Protein AF-U2KFD1-F1 (afdb_monomer)

Mean predicted aligned error: 20.08 Å

Structure (mmCIF, N/CA/C/O backbone):
data_AF-U2KFD1-F1
#
_entry.id   AF-U2KFD1-F1
#
loop_
_atom_site.group_PDB
_atom_site.id
_atom_site.type_symbol
_atom_site.label_atom_id
_atom_site.label_alt_id
_atom_site.label_comp_id
_atom_site.label_asym_id
_atom_site.label_entity_id
_atom_site.label_seq_id
_atom_site.pdbx_PDB_ins_code
_atom_site.Cartn_x
_atom_site.Cartn_y
_atom_site.Cartn_z
_atom_site.occupancy
_atom_site.B_iso_or_equiv
_atom_site.auth_seq_id
_atom_site.auth_comp_id
_atom_site.auth_asym_id
_atom_site.auth_atom_id
_atom_site.pdbx_PDB_model_num
ATOM 1 N N . MET A 1 1 ? -3.451 23.370 -52.521 1.00 34.69 1 MET A N 1
ATOM 2 C CA . MET A 1 1 ? -2.029 23.394 -52.117 1.00 34.69 1 MET A CA 1
ATOM 3 C C . MET A 1 1 ? -1.970 23.038 -50.636 1.00 34.69 1 MET A C 1
ATOM 5 O O . MET A 1 1 ? -2.533 23.769 -49.830 1.00 34.69 1 MET A O 1
ATOM 9 N N . SER A 1 2 ? -1.455 21.853 -50.292 1.00 39.72 2 SER A N 1
ATOM 10 C CA . SER A 1 2 ? -1.425 21.348 -48.906 1.00 39.72 2 SER A CA 1
ATOM 11 C C . SER A 1 2 ? -0.304 21.995 -48.088 1.00 39.72 2 SER A C 1
ATOM 13 O O . SER A 1 2 ? 0.713 22.395 -48.642 1.00 39.72 2 SER A O 1
ATOM 15 N N . ARG A 1 3 ? -0.500 22.070 -46.763 1.00 43.97 3 ARG A N 1
ATOM 16 C CA . ARG A 1 3 ? 0.347 22.708 -45.726 1.00 43.97 3 ARG A CA 1
ATOM 17 C C . ARG A 1 3 ? 1.741 22.060 -45.526 1.00 43.97 3 ARG A C 1
ATOM 19 O O . ARG A 1 3 ? 2.137 21.824 -44.390 1.00 43.97 3 ARG A O 1
ATOM 26 N N . GLY A 1 4 ? 2.450 21.709 -46.599 1.00 46.75 4 GLY A N 1
ATOM 27 C CA . GLY A 1 4 ? 3.682 20.907 -46.554 1.00 46.75 4 GLY A CA 1
ATOM 28 C C . GLY A 1 4 ? 4.973 21.610 -46.986 1.00 46.75 4 GLY A C 1
ATOM 29 O O . GLY A 1 4 ? 6.043 21.097 -46.680 1.00 46.75 4 GLY A O 1
ATOM 30 N N . ASP A 1 5 ? 4.910 22.776 -47.632 1.00 49.09 5 ASP A N 1
ATOM 31 C CA . ASP A 1 5 ? 6.101 23.474 -48.156 1.00 49.09 5 ASP A CA 1
ATOM 32 C C . ASP A 1 5 ? 6.722 24.445 -47.141 1.00 49.09 5 ASP A C 1
ATOM 34 O O . ASP A 1 5 ? 7.007 25.607 -47.430 1.00 49.09 5 ASP A O 1
ATOM 38 N N . MET A 1 6 ? 6.943 23.976 -45.911 1.00 56.59 6 MET A N 1
ATOM 39 C CA . MET A 1 6 ? 7.783 24.699 -44.956 1.00 56.59 6 MET A CA 1
ATOM 40 C C . MET A 1 6 ? 9.238 24.256 -45.124 1.00 56.59 6 MET A C 1
ATOM 42 O O . MET A 1 6 ? 9.618 23.192 -44.647 1.00 56.59 6 MET A O 1
ATOM 46 N N . LEU A 1 7 ? 10.015 25.086 -45.832 1.00 57.69 7 LEU A N 1
ATOM 47 C CA . LEU A 1 7 ? 11.483 25.200 -45.832 1.00 57.69 7 LEU A CA 1
ATOM 48 C C . LEU A 1 7 ? 12.218 24.001 -45.206 1.00 57.69 7 LEU A C 1
ATOM 50 O O . LEU A 1 7 ? 12.640 24.043 -44.045 1.00 57.69 7 LEU A O 1
ATOM 54 N N . LYS A 1 8 ? 12.397 22.930 -45.986 1.00 63.69 8 LYS A N 1
ATOM 55 C CA . LYS A 1 8 ? 13.317 21.852 -45.620 1.00 63.69 8 LYS A CA 1
ATOM 56 C C . LYS A 1 8 ? 14.722 22.457 -45.545 1.00 63.69 8 LYS A C 1
ATOM 58 O O . LYS A 1 8 ? 15.234 22.964 -46.539 1.00 63.69 8 LYS A O 1
ATOM 63 N N . LYS A 1 9 ? 15.295 22.514 -44.340 1.00 77.50 9 LYS A N 1
ATOM 64 C CA . LYS A 1 9 ? 16.651 23.036 -44.153 1.00 77.50 9 LYS A CA 1
ATOM 65 C C . LYS A 1 9 ? 17.639 21.978 -44.644 1.00 77.50 9 LYS A C 1
ATOM 67 O O . LYS A 1 9 ? 17.594 20.869 -44.097 1.00 77.50 9 LYS A O 1
ATOM 72 N N . PRO A 1 10 ? 18.518 22.314 -45.605 1.00 85.94 10 PRO A N 1
ATOM 73 C CA . PRO A 1 10 ? 19.541 21.385 -46.044 1.00 85.94 10 PRO A CA 1
ATOM 74 C C . PRO A 1 10 ? 20.459 21.049 -44.867 1.00 85.94 10 PRO A C 1
ATOM 76 O O . PRO A 1 10 ? 20.753 21.905 -44.026 1.00 85.94 10 PRO A O 1
ATOM 79 N N . CYS A 1 11 ? 20.885 19.794 -44.787 1.00 88.06 11 CYS A N 1
ATOM 80 C CA . CYS A 1 11 ? 21.786 19.316 -43.746 1.00 88.06 11 CYS A CA 1
ATOM 81 C C . CYS A 1 11 ? 22.841 18.379 -44.324 1.00 88.06 11 CYS A C 1
ATOM 83 O O . CYS A 1 11 ? 22.605 17.710 -45.329 1.00 88.06 11 CYS A O 1
ATOM 85 N N . THR A 1 12 ? 23.988 18.311 -43.658 1.00 92.81 12 THR A N 1
ATOM 86 C CA . THR A 1 12 ? 25.091 17.424 -44.022 1.00 92.81 12 T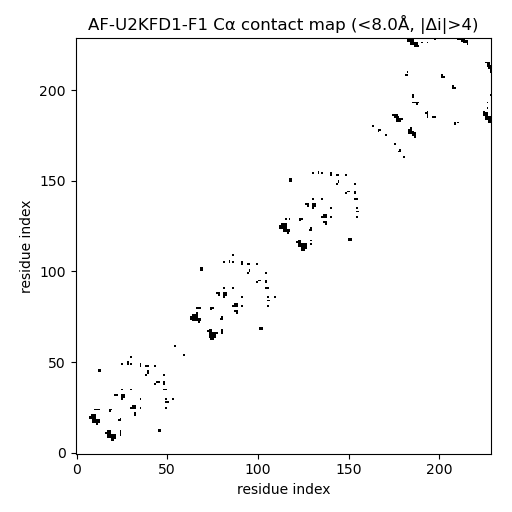HR A CA 1
ATOM 87 C C . THR A 1 12 ? 25.270 16.325 -42.983 1.00 92.81 12 THR A C 1
ATOM 89 O O . THR A 1 12 ? 25.061 16.561 -41.790 1.00 92.81 12 THR A O 1
ATOM 92 N N . ASP A 1 13 ? 25.639 15.124 -43.429 1.00 92.00 13 ASP A N 1
ATOM 93 C CA . ASP A 1 13 ? 26.034 14.036 -42.531 1.00 92.00 13 ASP A CA 1
ATOM 94 C C . ASP A 1 13 ? 27.502 14.170 -42.072 1.00 92.00 13 ASP A C 1
ATOM 96 O O . ASP A 1 13 ? 28.205 15.131 -42.386 1.00 92.00 13 ASP A O 1
ATOM 100 N N . HIS A 1 14 ? 27.968 13.193 -41.292 1.00 90.25 14 HIS A N 1
ATOM 101 C CA . HIS A 1 14 ? 29.339 13.132 -40.775 1.00 90.25 14 HIS A CA 1
ATOM 102 C C . HIS A 1 14 ? 30.393 12.785 -41.844 1.00 90.25 14 HIS A C 1
ATOM 104 O O . HIS A 1 14 ? 31.584 12.896 -41.565 1.00 90.25 14 HIS A O 1
ATOM 110 N N . LEU A 1 15 ? 29.970 12.376 -43.046 1.00 91.00 15 LEU A N 1
ATOM 111 C CA . LEU A 1 15 ? 30.826 12.055 -44.193 1.00 91.00 15 LEU A CA 1
ATOM 112 C C . LEU A 1 15 ? 30.867 13.198 -45.221 1.00 91.00 15 LEU A C 1
ATOM 114 O O . LEU A 1 15 ? 31.619 13.125 -46.190 1.00 91.00 15 LEU A O 1
ATOM 118 N N . GLY A 1 16 ? 30.081 14.257 -45.008 1.00 88.94 16 GLY A N 1
ATOM 119 C CA . GLY A 1 16 ? 29.988 15.412 -45.895 1.00 88.94 16 GLY A CA 1
ATOM 120 C C . GLY A 1 16 ? 28.931 15.290 -46.997 1.00 88.94 16 GLY A C 1
ATOM 121 O O . GLY A 1 16 ? 28.862 16.175 -47.850 1.00 88.94 16 GLY A O 1
ATOM 122 N N . ASN A 1 17 ? 28.080 14.258 -46.993 1.00 91.44 17 ASN A N 1
ATOM 123 C CA . ASN A 1 17 ? 26.984 14.171 -47.960 1.00 91.44 17 ASN A CA 1
ATOM 124 C C . ASN A 1 17 ? 25.879 15.166 -47.592 1.00 91.44 17 ASN A C 1
ATOM 126 O O . ASN A 1 17 ? 25.528 15.311 -46.419 1.00 91.44 17 ASN A O 1
ATOM 130 N N . SER A 1 18 ? 25.324 15.842 -48.599 1.00 91.88 18 SER A N 1
ATOM 131 C CA . SER A 1 18 ? 24.267 16.845 -48.430 1.00 91.88 18 SER A CA 1
ATOM 132 C C . SER A 1 18 ? 22.887 16.246 -48.692 1.00 91.88 18 SER A C 1
ATOM 134 O O . SER A 1 18 ? 22.693 15.529 -49.669 1.00 91.88 18 SER A O 1
ATOM 136 N N . TYR A 1 19 ? 21.924 16.583 -47.838 1.00 92.19 19 TYR A N 1
ATOM 137 C CA . TYR A 1 19 ? 20.536 16.138 -47.925 1.00 92.19 19 TYR A CA 1
ATOM 138 C C . TYR A 1 19 ? 19.593 17.334 -47.842 1.00 92.19 19 TYR A C 1
ATOM 140 O O . TYR A 1 19 ? 19.856 18.295 -47.115 1.00 92.19 19 TYR A O 1
ATOM 148 N N . ASP A 1 20 ? 18.442 17.231 -48.506 1.00 90.31 20 ASP A N 1
ATOM 149 C CA . ASP A 1 20 ? 17.421 18.286 -48.499 1.00 90.31 20 ASP A CA 1
ATOM 150 C C . ASP A 1 20 ? 16.800 18.496 -47.111 1.00 90.31 20 ASP A C 1
ATOM 152 O O . ASP A 1 20 ? 16.279 19.567 -46.810 1.00 90.31 20 ASP A O 1
ATOM 156 N N . SER A 1 21 ? 16.820 17.467 -46.255 1.00 91.31 21 SER A N 1
ATOM 157 C CA . SER A 1 21 ? 16.273 17.521 -44.900 1.00 91.31 21 SER A CA 1
ATOM 158 C C . SER A 1 21 ? 16.899 16.501 -43.945 1.00 91.31 21 SER A C 1
ATOM 160 O O . SER A 1 21 ? 17.399 15.451 -44.352 1.00 91.31 21 SER A O 1
ATOM 162 N N . ILE A 1 22 ? 16.738 16.745 -42.641 1.00 89.12 22 ILE A N 1
ATOM 163 C CA . ILE A 1 22 ? 17.099 15.772 -41.595 1.00 89.12 22 ILE A CA 1
ATOM 164 C C . ILE A 1 22 ? 16.323 14.460 -41.767 1.00 89.12 22 ILE A C 1
ATOM 166 O O . ILE A 1 22 ? 16.855 13.396 -41.470 1.00 89.12 22 ILE A O 1
ATOM 170 N N . THR A 1 23 ? 15.082 14.515 -42.261 1.00 91.06 23 THR A N 1
ATOM 171 C CA . THR A 1 23 ? 14.260 13.309 -42.462 1.00 91.06 23 THR A CA 1
ATOM 172 C C . THR A 1 23 ? 14.852 12.428 -43.555 1.00 91.06 23 THR A C 1
ATOM 174 O O . THR A 1 23 ? 15.113 11.260 -43.292 1.00 91.06 23 THR A O 1
ATOM 177 N N . SER A 1 24 ? 15.183 13.005 -44.714 1.00 91.88 24 SER A N 1
ATOM 178 C CA . SER A 1 24 ? 15.842 12.284 -45.813 1.00 91.88 24 SER A CA 1
ATOM 179 C C . SER A 1 24 ? 17.223 11.751 -45.422 1.00 91.88 24 SER A C 1
ATOM 181 O O . SER A 1 24 ? 17.586 10.645 -45.809 1.00 91.88 24 SER A O 1
ATOM 183 N N . MET A 1 25 ? 17.978 12.494 -44.604 1.00 93.25 25 MET A N 1
ATOM 184 C CA . MET A 1 25 ? 19.239 11.998 -44.046 1.00 93.25 25 MET A CA 1
ATOM 185 C C . MET A 1 25 ? 18.996 10.787 -43.133 1.00 93.25 25 MET A C 1
ATOM 187 O O . MET A 1 25 ? 19.635 9.757 -43.287 1.00 93.25 25 MET A O 1
ATOM 191 N N . CYS A 1 26 ? 18.041 10.862 -42.204 1.00 91.94 26 CYS A N 1
ATOM 192 C CA . CYS A 1 26 ? 17.735 9.750 -41.299 1.00 91.94 26 CYS A CA 1
ATOM 193 C C . CYS A 1 26 ? 17.219 8.505 -42.044 1.00 91.94 26 CYS A C 1
ATOM 195 O O . CYS A 1 26 ? 17.567 7.387 -41.667 1.00 91.94 26 CYS A O 1
ATOM 197 N N . GLU A 1 27 ? 16.433 8.693 -43.107 1.00 91.00 27 GLU A N 1
ATOM 198 C CA . GLU A 1 27 ? 15.939 7.619 -43.977 1.00 91.00 27 GLU A CA 1
ATOM 199 C C . GLU A 1 27 ? 17.081 6.881 -44.684 1.00 91.00 27 GLU A C 1
ATOM 201 O O . GLU A 1 27 ? 17.088 5.651 -44.678 1.00 91.00 27 GLU A O 1
ATOM 206 N N . ALA A 1 28 ? 18.083 7.602 -45.201 1.00 92.19 28 ALA A N 1
ATOM 207 C CA . ALA A 1 28 ? 19.259 7.002 -45.838 1.00 92.19 28 ALA A CA 1
ATOM 208 C C . ALA A 1 28 ? 20.054 6.085 -44.888 1.00 92.19 28 ALA A C 1
ATOM 210 O O . ALA A 1 28 ? 20.598 5.068 -45.312 1.00 92.19 28 ALA A O 1
ATOM 211 N N . TYR A 1 29 ? 20.068 6.407 -43.591 1.00 90.50 29 TYR A N 1
ATOM 212 C CA . TYR A 1 29 ? 20.717 5.608 -42.545 1.00 90.50 29 TYR A CA 1
ATOM 213 C C . TYR A 1 29 ? 19.768 4.613 -41.847 1.00 90.50 29 TYR A C 1
ATOM 215 O O . TYR A 1 29 ? 20.170 3.931 -40.904 1.00 90.50 29 TYR A O 1
ATOM 223 N N . GLY A 1 30 ? 18.503 4.517 -42.274 1.00 88.75 30 GLY A N 1
ATOM 224 C CA . GLY A 1 30 ? 17.521 3.596 -41.692 1.00 88.75 30 GLY A CA 1
ATOM 225 C C . GLY A 1 30 ? 17.136 3.911 -40.239 1.00 88.75 30 GLY A C 1
ATOM 226 O O . GLY A 1 30 ? 16.757 3.013 -39.483 1.00 88.75 30 GLY A O 1
ATOM 227 N N . ILE A 1 31 ? 17.238 5.174 -39.816 1.00 91.38 31 ILE A N 1
ATOM 228 C CA . ILE A 1 31 ? 16.947 5.618 -38.447 1.00 91.38 31 ILE A CA 1
ATOM 229 C C . ILE A 1 31 ? 15.690 6.482 -38.423 1.00 91.38 31 ILE A C 1
ATOM 231 O O . ILE A 1 31 ? 15.440 7.304 -39.295 1.00 91.38 31 ILE A O 1
ATOM 235 N N . ASN A 1 32 ? 14.885 6.337 -37.370 1.00 90.25 32 ASN A N 1
ATOM 236 C CA . ASN A 1 32 ? 13.740 7.216 -37.159 1.00 90.25 32 ASN A CA 1
ATOM 237 C C . ASN A 1 32 ? 14.215 8.647 -36.794 1.00 90.25 32 ASN A C 1
ATOM 239 O O . ASN A 1 32 ? 14.965 8.784 -35.818 1.00 90.25 32 ASN A O 1
ATOM 243 N N . PRO A 1 33 ? 13.737 9.714 -37.468 1.00 90.94 33 PRO A N 1
ATOM 244 C CA . PRO A 1 33 ? 14.121 11.101 -37.172 1.00 90.94 33 PRO A CA 1
ATOM 245 C C . PRO A 1 33 ? 13.931 11.513 -35.703 1.00 90.94 33 PRO A C 1
ATOM 247 O O . PRO A 1 33 ? 14.718 12.282 -35.155 1.00 90.94 33 PRO A O 1
ATOM 250 N N . VAL A 1 34 ? 12.928 10.960 -35.013 1.00 90.19 34 VAL A N 1
ATOM 251 C CA . VAL A 1 34 ? 12.701 11.194 -33.576 1.00 90.19 34 VAL A CA 1
ATOM 252 C C . VAL A 1 34 ? 13.830 10.596 -32.734 1.00 90.19 34 VAL A C 1
ATOM 254 O O . VAL A 1 34 ? 14.264 11.200 -31.750 1.00 90.19 34 VAL A O 1
ATOM 257 N N . THR A 1 35 ? 14.318 9.410 -33.102 1.00 90.44 35 THR A N 1
ATOM 258 C CA . THR A 1 35 ? 15.456 8.765 -32.435 1.00 90.44 35 THR A CA 1
ATOM 259 C C . THR A 1 35 ? 16.728 9.575 -32.646 1.00 90.44 35 THR A C 1
ATOM 261 O O . THR A 1 35 ? 17.447 9.819 -31.678 1.00 90.44 35 THR A O 1
ATOM 264 N N . PHE A 1 36 ? 16.969 10.040 -33.873 1.00 93.12 36 PHE A N 1
ATOM 265 C CA . PHE A 1 36 ? 18.089 10.918 -34.203 1.00 93.12 36 PHE A CA 1
ATOM 266 C C . PHE A 1 36 ? 18.073 12.202 -33.357 1.00 93.12 36 PHE A C 1
ATOM 268 O O . PHE A 1 36 ? 19.024 12.461 -32.619 1.00 93.12 36 PHE A O 1
ATOM 275 N N . SER A 1 37 ? 16.956 12.938 -33.339 1.00 91.94 37 SER A N 1
ATOM 276 C CA . SER A 1 37 ? 16.816 14.169 -32.545 1.00 91.94 37 SER A CA 1
ATOM 277 C C . SER A 1 37 ? 17.068 13.943 -31.052 1.00 91.94 37 SER A C 1
ATOM 279 O O . SER A 1 37 ? 17.765 14.728 -30.410 1.00 91.94 37 SER A O 1
ATOM 281 N N . LYS A 1 38 ? 16.568 12.834 -30.486 1.00 91.69 38 LYS A N 1
ATOM 282 C CA . LYS A 1 38 ? 16.828 12.468 -29.082 1.00 91.69 38 LYS A CA 1
ATOM 283 C C . LYS A 1 38 ? 18.299 12.151 -28.814 1.00 91.69 38 LYS A C 1
ATOM 285 O O . LYS A 1 38 ? 18.778 12.427 -27.717 1.00 91.69 38 LYS A O 1
ATOM 290 N N . ARG A 1 39 ? 19.013 11.545 -29.769 1.00 92.94 39 ARG A N 1
ATOM 291 C CA . ARG A 1 39 ? 20.454 11.267 -29.644 1.00 92.94 39 ARG A CA 1
ATOM 292 C C . ARG A 1 39 ? 21.251 12.570 -29.631 1.00 92.94 39 ARG A C 1
ATOM 294 O O . ARG A 1 39 ? 22.046 12.757 -28.714 1.00 92.94 39 ARG A O 1
ATOM 301 N N . ILE A 1 40 ? 20.958 13.488 -30.552 1.00 93.75 40 ILE A N 1
ATOM 302 C CA . ILE A 1 40 ? 21.588 14.817 -30.599 1.00 93.75 40 ILE A CA 1
ATOM 303 C C . ILE A 1 40 ? 21.304 15.615 -29.317 1.00 93.75 40 ILE A C 1
ATOM 305 O O . ILE A 1 40 ? 22.228 16.147 -28.711 1.00 93.75 40 ILE A O 1
ATOM 309 N N . GLN A 1 41 ? 20.060 15.618 -28.820 1.00 91.62 41 GLN A N 1
ATOM 310 C CA . GLN A 1 41 ? 19.700 16.288 -27.559 1.00 91.62 41 GLN A CA 1
ATOM 311 C C . GLN A 1 41 ? 20.458 15.728 -26.342 1.00 91.62 41 GLN A C 1
ATOM 313 O O . GLN A 1 41 ? 20.741 16.451 -25.392 1.00 91.62 41 GLN A O 1
ATOM 318 N N . ARG A 1 42 ? 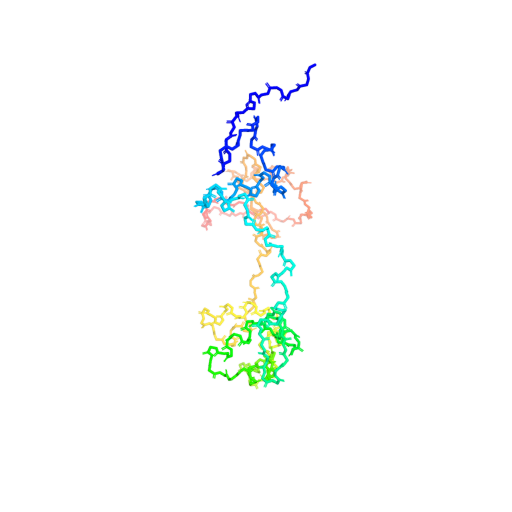20.797 14.434 -26.365 1.00 91.06 42 ARG A N 1
ATOM 319 C CA . ARG A 1 42 ? 21.603 13.763 -25.333 1.00 91.06 42 ARG A CA 1
ATOM 320 C C . ARG A 1 42 ? 23.112 13.975 -25.513 1.00 91.06 42 ARG A C 1
ATOM 322 O O . ARG A 1 42 ? 23.883 13.340 -24.800 1.00 91.06 42 ARG A O 1
ATOM 329 N N . GLY A 1 43 ? 23.526 14.820 -26.457 1.00 92.06 43 GLY A N 1
ATOM 330 C CA . GLY A 1 43 ? 24.928 15.151 -26.706 1.00 92.06 43 GLY A CA 1
ATOM 331 C C . GLY A 1 43 ? 25.698 14.097 -27.501 1.00 92.06 43 GLY A C 1
ATOM 332 O O . GLY A 1 43 ? 26.923 14.073 -27.437 1.00 92.06 43 GLY A O 1
ATOM 333 N N . LYS A 1 44 ? 25.017 13.203 -28.231 1.00 92.00 44 LYS A N 1
ATOM 334 C CA . LYS A 1 44 ? 25.696 12.275 -29.149 1.00 92.00 44 LYS A CA 1
ATOM 335 C C . LYS A 1 44 ? 26.265 13.025 -30.349 1.00 92.00 44 LYS A C 1
ATOM 337 O O . LYS A 1 44 ? 25.667 13.993 -30.818 1.00 92.00 44 LYS A O 1
ATOM 342 N N . THR A 1 45 ? 27.391 12.538 -30.868 1.00 95.19 45 THR A N 1
ATOM 343 C CA . THR A 1 45 ? 27.961 13.061 -32.115 1.00 95.19 45 THR A CA 1
ATOM 344 C C . THR A 1 45 ? 27.050 12.736 -33.299 1.00 95.19 45 THR A C 1
ATOM 346 O O . THR A 1 45 ? 26.231 11.816 -33.232 1.00 95.19 45 THR A O 1
ATOM 349 N N . LEU A 1 46 ? 27.192 13.484 -34.395 1.00 92.12 46 LEU A N 1
ATOM 350 C CA . LEU A 1 46 ? 26.398 13.280 -35.609 1.00 92.12 46 LEU A CA 1
ATOM 351 C C . LEU A 1 46 ? 26.563 11.859 -36.174 1.00 92.12 46 LEU A C 1
ATOM 353 O O . LEU A 1 46 ? 25.577 11.220 -36.527 1.00 92.12 46 LEU A O 1
ATOM 357 N N . GLU A 1 47 ? 27.795 11.348 -36.177 1.00 93.62 47 GLU A N 1
ATOM 358 C CA . GLU A 1 47 ? 28.112 9.968 -36.552 1.00 93.62 47 GLU A CA 1
ATOM 359 C C . GLU A 1 47 ? 27.382 8.967 -35.653 1.00 93.62 47 GLU A C 1
ATOM 361 O O . GLU A 1 47 ? 26.581 8.178 -36.141 1.00 93.62 47 GLU A O 1
ATOM 366 N N . GLN A 1 48 ? 27.559 9.053 -34.329 1.00 91.31 48 GLN A N 1
ATOM 367 C CA . GLN A 1 48 ? 26.902 8.145 -33.381 1.00 91.31 48 GLN A CA 1
ATOM 368 C C . GLN A 1 48 ? 25.376 8.200 -33.492 1.00 91.31 48 GLN A C 1
ATOM 370 O O . GLN A 1 48 ? 24.686 7.189 -33.342 1.00 91.31 48 GLN A O 1
ATOM 375 N N . ALA A 1 49 ? 24.828 9.386 -33.754 1.00 93.06 49 ALA A N 1
ATOM 376 C CA . ALA A 1 49 ? 23.400 9.564 -33.930 1.00 93.06 49 ALA A CA 1
ATOM 377 C C . ALA A 1 49 ? 22.865 8.812 -35.160 1.00 93.06 49 ALA A C 1
ATOM 379 O O . ALA A 1 49 ? 21.748 8.290 -35.076 1.00 93.06 49 ALA A O 1
ATOM 380 N N . LEU A 1 50 ? 23.663 8.720 -36.231 1.00 91.75 50 LEU A N 1
ATOM 38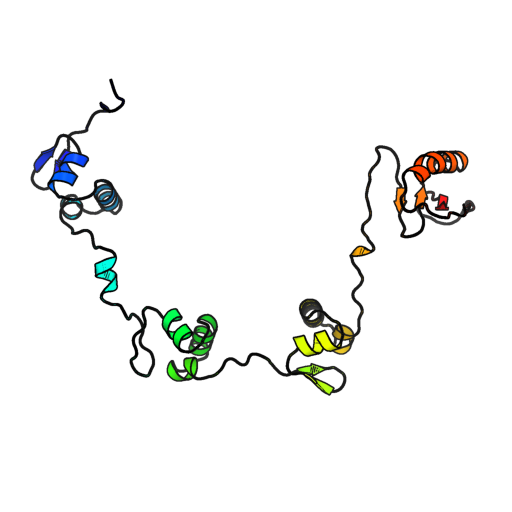1 C CA . LEU A 1 50 ? 23.326 8.100 -37.518 1.00 91.75 50 LEU A CA 1
ATOM 382 C C . LEU A 1 50 ? 23.765 6.633 -37.663 1.00 91.75 50 LEU A C 1
ATOM 384 O O . LEU A 1 50 ? 23.213 5.932 -38.501 1.00 91.75 50 LEU A O 1
ATOM 388 N N . THR A 1 51 ? 24.726 6.144 -36.879 1.00 90.44 51 THR A N 1
ATOM 389 C CA . THR A 1 51 ? 25.287 4.791 -37.075 1.00 90.44 51 THR A CA 1
ATOM 390 C C . THR A 1 51 ? 25.033 3.841 -35.910 1.00 90.44 51 THR A C 1
ATOM 392 O O . THR A 1 51 ? 24.996 2.627 -36.114 1.00 90.44 51 THR A O 1
ATOM 395 N N . GLU A 1 52 ? 24.798 4.336 -34.686 1.00 88.56 52 GLU A N 1
ATOM 396 C CA . GLU A 1 52 ? 24.541 3.436 -33.557 1.00 88.56 52 GLU A CA 1
ATOM 397 C C . GLU A 1 52 ? 23.217 2.674 -33.773 1.00 88.56 52 GLU A C 1
ATOM 399 O O . GLU A 1 52 ? 22.169 3.301 -33.995 1.00 88.56 52 GLU A O 1
ATOM 404 N N . PRO A 1 53 ? 23.191 1.336 -33.636 1.00 83.12 53 PRO A N 1
ATOM 405 C CA . PRO A 1 53 ? 21.960 0.573 -33.775 1.00 83.12 53 PRO A CA 1
ATOM 406 C C . PRO A 1 53 ? 20.965 0.955 -32.675 1.00 83.12 53 PRO A C 1
ATOM 408 O O . PRO A 1 53 ? 21.321 1.203 -31.516 1.00 83.12 53 PRO A O 1
ATOM 411 N N . VAL A 1 54 ? 19.678 1.014 -33.022 1.00 79.44 54 VAL A N 1
ATOM 412 C CA . VAL A 1 54 ? 18.621 1.187 -32.022 1.00 79.44 54 VAL A CA 1
ATOM 413 C C . VAL A 1 54 ? 18.564 -0.095 -31.202 1.00 79.44 54 VAL A C 1
ATOM 415 O O . VAL A 1 54 ? 18.070 -1.115 -31.674 1.00 79.44 54 VAL A O 1
ATOM 418 N N . ARG A 1 55 ? 19.081 -0.057 -29.967 1.00 67.88 55 ARG A N 1
ATOM 419 C CA . ARG A 1 55 ? 18.932 -1.174 -29.027 1.00 67.88 55 ARG A CA 1
ATOM 420 C C . ARG A 1 55 ? 17.441 -1.435 -28.842 1.00 67.88 55 ARG A C 1
ATOM 422 O O . ARG A 1 55 ? 16.744 -0.641 -28.209 1.00 67.88 55 ARG A O 1
ATOM 429 N N . SER A 1 56 ? 16.945 -2.519 -29.433 1.00 62.31 56 SER A N 1
ATOM 430 C CA . SER A 1 56 ? 15.556 -2.909 -29.258 1.00 62.31 56 SER A CA 1
ATOM 431 C C . SER A 1 56 ? 15.352 -3.317 -27.801 1.00 62.31 56 SER A C 1
ATOM 433 O O . SER A 1 56 ? 16.235 -3.885 -27.150 1.00 62.31 56 SER A O 1
ATOM 435 N N . ARG A 1 57 ? 14.161 -3.037 -27.269 1.00 55.88 57 ARG A N 1
ATOM 436 C CA . ARG A 1 57 ? 13.780 -3.461 -25.914 1.00 55.88 57 ARG A CA 1
ATOM 437 C C . ARG A 1 57 ? 13.877 -4.988 -25.744 1.00 55.88 57 ARG A C 1
ATOM 439 O O . ARG A 1 57 ? 14.055 -5.458 -24.628 1.00 55.88 57 ARG A O 1
ATOM 446 N N . VAL A 1 58 ? 13.808 -5.721 -26.859 1.00 54.00 58 VAL A N 1
ATOM 447 C CA . VAL A 1 58 ? 13.929 -7.180 -26.953 1.00 54.00 58 VAL A CA 1
ATOM 448 C C . VAL A 1 58 ? 15.361 -7.656 -26.673 1.00 54.00 58 VAL A C 1
ATOM 450 O O . VAL A 1 58 ? 15.550 -8.627 -25.957 1.00 54.00 58 VAL A O 1
ATOM 453 N N . VAL A 1 59 ? 16.404 -6.961 -27.132 1.00 53.44 59 VAL A N 1
ATOM 454 C CA . VAL A 1 59 ? 17.789 -7.406 -26.849 1.00 53.44 59 VAL A CA 1
ATOM 455 C C . VAL A 1 59 ? 18.149 -7.218 -25.366 1.00 53.44 59 VAL A C 1
ATOM 457 O O . VAL A 1 59 ? 18.882 -8.015 -24.792 1.00 53.44 59 VAL A O 1
ATOM 460 N N . LEU A 1 60 ? 17.557 -6.230 -24.685 1.00 54.53 60 LEU A N 1
ATOM 461 C CA . LEU A 1 60 ? 17.711 -6.067 -23.231 1.00 54.53 60 LEU A CA 1
ATOM 462 C C . LEU A 1 60 ? 17.008 -7.160 -22.411 1.00 54.53 60 LEU A C 1
ATOM 464 O O . LEU A 1 60 ? 17.333 -7.324 -21.235 1.00 54.53 60 LEU A O 1
ATOM 468 N N . CYS A 1 61 ? 16.039 -7.878 -22.987 1.00 50.53 61 CYS A N 1
ATOM 469 C CA . CYS A 1 61 ? 15.303 -8.908 -22.262 1.00 50.53 61 CYS A CA 1
ATOM 470 C C . CYS A 1 61 ? 15.974 -10.283 -22.308 1.00 50.53 61 CYS A C 1
ATOM 472 O O . CYS A 1 61 ? 15.556 -11.142 -21.550 1.00 50.53 61 CYS A O 1
ATOM 474 N N . GLN A 1 62 ? 17.014 -10.499 -23.124 1.00 54.19 62 GLN A N 1
ATOM 475 C CA . GLN A 1 62 ? 17.694 -11.800 -23.239 1.00 54.19 62 GLN A CA 1
ATOM 476 C C . GLN A 1 62 ? 18.534 -12.178 -22.000 1.00 54.19 62 GLN A C 1
ATOM 478 O O . GLN A 1 62 ? 18.800 -13.355 -21.790 1.00 54.19 62 GLN A O 1
ATOM 483 N N . ASN A 1 63 ? 18.835 -11.228 -21.107 1.00 54.94 63 ASN A N 1
ATOM 484 C CA . ASN A 1 63 ? 19.304 -11.511 -19.741 1.00 54.94 63 ASN A CA 1
ATOM 485 C C . ASN A 1 63 ? 18.098 -11.585 -18.787 1.00 54.94 63 ASN A C 1
ATOM 487 O O . ASN A 1 63 ? 17.908 -10.720 -17.928 1.00 54.94 63 ASN A O 1
ATOM 491 N N . VAL A 1 64 ? 17.235 -12.581 -19.017 1.00 60.16 64 VAL A N 1
ATOM 492 C CA . VAL A 1 64 ? 15.863 -12.663 -18.474 1.00 60.16 64 VAL A CA 1
ATOM 493 C C . VAL A 1 64 ? 15.836 -12.748 -16.943 1.00 60.16 64 VAL A C 1
ATOM 495 O O . VAL A 1 64 ? 14.887 -12.264 -16.332 1.00 60.16 64 VAL A O 1
ATOM 498 N N . ASN A 1 65 ? 16.882 -13.287 -16.311 1.00 63.59 65 ASN A N 1
ATOM 499 C CA . ASN A 1 65 ? 16.906 -13.557 -14.875 1.00 63.59 65 ASN A CA 1
ATOM 500 C C . ASN A 1 65 ? 17.882 -12.627 -14.151 1.00 63.59 65 ASN A C 1
ATOM 502 O O . ASN A 1 65 ? 19.070 -12.903 -14.027 1.00 63.59 65 ASN A O 1
ATOM 506 N N . ARG A 1 66 ? 17.365 -11.491 -13.678 1.00 71.12 66 ARG A N 1
ATOM 507 C CA . ARG A 1 66 ? 18.133 -10.474 -12.940 1.00 71.12 66 ARG A CA 1
ATOM 508 C C . ARG A 1 66 ? 18.464 -10.883 -11.507 1.00 71.12 66 ARG A C 1
ATOM 510 O O . ARG A 1 66 ? 19.292 -10.236 -10.872 1.00 71.12 66 ARG A O 1
ATOM 517 N N . VAL A 1 67 ? 17.758 -11.874 -10.970 1.00 80.94 67 VAL A N 1
ATOM 518 C CA . VAL A 1 67 ? 17.834 -12.274 -9.565 1.00 80.94 67 VAL A CA 1
ATOM 519 C C . VAL A 1 67 ? 17.724 -13.784 -9.484 1.00 80.94 67 VAL A C 1
ATOM 521 O O . VAL A 1 67 ? 16.818 -14.348 -10.083 1.00 80.94 67 VAL A O 1
ATOM 524 N N . THR A 1 68 ? 18.603 -14.419 -8.724 1.00 87.25 68 THR A N 1
ATOM 525 C CA . THR A 1 68 ? 18.490 -15.836 -8.368 1.00 87.25 68 THR A CA 1
ATOM 526 C C . THR A 1 68 ? 18.030 -15.987 -6.923 1.00 87.25 68 THR A C 1
ATOM 528 O O . THR A 1 68 ? 18.283 -15.101 -6.093 1.00 87.25 68 THR A O 1
ATOM 531 N N . ASP A 1 69 ? 17.336 -17.077 -6.610 1.00 85.25 69 ASP A N 1
ATOM 532 C CA . ASP A 1 69 ? 17.033 -17.461 -5.229 1.00 85.25 69 ASP A CA 1
ATOM 533 C C . ASP A 1 69 ? 18.245 -18.144 -4.553 1.00 85.25 69 ASP A C 1
ATOM 535 O O . ASP A 1 69 ? 19.394 -17.810 -4.850 1.00 85.25 69 ASP A O 1
ATOM 539 N N . ALA A 1 70 ? 18.007 -18.983 -3.541 1.00 80.50 70 ALA A N 1
ATOM 540 C CA . ALA A 1 70 ? 19.050 -19.755 -2.863 1.00 80.50 70 ALA A CA 1
ATOM 541 C C . ALA A 1 70 ? 19.295 -21.138 -3.494 1.00 80.50 70 ALA A C 1
ATOM 543 O O . ALA A 1 70 ? 20.310 -21.755 -3.185 1.00 80.50 70 ALA A O 1
ATOM 544 N N . ASP A 1 71 ? 18.388 -21.591 -4.360 1.00 83.25 71 ASP A N 1
ATOM 545 C CA . ASP A 1 71 ? 18.413 -22.876 -5.064 1.00 83.25 71 ASP A CA 1
ATOM 546 C C . ASP A 1 71 ? 18.795 -22.684 -6.553 1.00 83.25 71 ASP A C 1
ATOM 548 O O . ASP A 1 71 ? 18.635 -23.583 -7.372 1.00 83.25 71 ASP A O 1
ATOM 552 N N . ASP A 1 72 ? 19.312 -21.493 -6.883 1.00 82.69 72 ASP A N 1
ATOM 553 C CA . ASP A 1 72 ? 19.731 -21.023 -8.207 1.00 82.69 72 ASP A CA 1
ATOM 554 C C . ASP A 1 72 ? 18.610 -20.922 -9.261 1.00 82.69 72 ASP A C 1
ATOM 556 O O . ASP A 1 72 ? 18.869 -20.816 -10.462 1.00 82.69 72 ASP A O 1
ATOM 560 N N . ASN A 1 73 ? 17.341 -20.855 -8.839 1.00 84.94 73 ASN A N 1
ATOM 561 C CA . ASN A 1 73 ? 16.261 -20.530 -9.767 1.00 84.94 73 ASN A CA 1
ATOM 562 C C . ASN A 1 73 ? 16.314 -19.039 -10.114 1.00 84.94 73 ASN A C 1
ATOM 564 O O . ASN A 1 73 ? 16.353 -18.162 -9.244 1.00 84.94 73 ASN A O 1
ATOM 568 N N . GLY A 1 74 ? 16.311 -18.744 -11.411 1.00 87.25 74 GLY A N 1
ATOM 569 C CA . GLY A 1 74 ? 16.370 -17.386 -11.932 1.00 87.25 74 GLY A CA 1
ATOM 570 C C . GLY A 1 74 ? 14.995 -16.730 -12.079 1.00 87.25 74 GLY A C 1
ATOM 571 O O . GLY A 1 74 ? 14.043 -17.334 -12.564 1.00 87.25 74 GLY A O 1
ATOM 572 N N . PHE A 1 75 ? 14.919 -15.448 -11.728 1.00 88.50 75 PHE A N 1
ATOM 573 C CA . PHE A 1 75 ? 13.718 -14.622 -11.791 1.00 88.50 75 PHE A CA 1
ATOM 574 C C . PHE A 1 75 ? 13.991 -13.277 -12.466 1.00 88.50 75 PHE A C 1
ATOM 576 O O . PHE A 1 75 ? 15.050 -12.661 -12.305 1.00 88.50 75 PHE A O 1
ATOM 583 N N . SER A 1 76 ? 12.976 -12.748 -13.151 1.00 85.56 76 SER A N 1
ATOM 584 C CA . SER A 1 76 ? 13.044 -11.444 -13.828 1.00 85.56 76 SER A CA 1
ATOM 585 C C . SER A 1 76 ? 13.175 -10.250 -12.882 1.00 85.56 76 SER A C 1
ATOM 587 O O . SER A 1 76 ? 13.651 -9.182 -13.275 1.00 85.56 76 SER A O 1
ATOM 589 N N . SER A 1 77 ? 12.773 -10.417 -11.621 1.00 87.94 77 SER A N 1
ATOM 590 C CA . SER A 1 77 ? 12.895 -9.413 -10.566 1.00 87.94 77 SER A CA 1
ATOM 591 C C . SER A 1 77 ? 12.769 -10.045 -9.179 1.00 87.94 77 SER A C 1
ATOM 593 O O . SER A 1 77 ? 12.215 -11.133 -9.032 1.00 87.94 77 SER A O 1
ATOM 595 N N . VAL A 1 78 ? 13.186 -9.310 -8.142 1.00 88.19 78 VAL A N 1
ATOM 596 C CA . VAL A 1 78 ? 12.960 -9.700 -6.738 1.00 88.19 78 VAL A CA 1
ATOM 597 C C . VAL A 1 78 ? 11.466 -9.881 -6.453 1.00 88.19 78 VAL A C 1
ATOM 599 O O . VAL A 1 78 ? 11.090 -10.797 -5.737 1.00 88.19 78 VAL A O 1
ATOM 602 N N . SER A 1 79 ? 10.598 -9.045 -7.033 1.00 90.12 79 SER A N 1
ATOM 603 C CA . SER A 1 79 ? 9.147 -9.167 -6.841 1.00 90.12 79 SER A CA 1
ATOM 604 C C . SER A 1 79 ? 8.590 -10.446 -7.470 1.00 90.12 79 SER A C 1
ATOM 606 O O . SER A 1 79 ? 7.759 -11.102 -6.851 1.00 90.12 79 SER A O 1
ATOM 608 N N . ALA A 1 80 ? 9.070 -10.831 -8.657 1.00 89.00 80 ALA A N 1
ATOM 609 C CA . ALA A 1 80 ? 8.693 -12.096 -9.289 1.00 89.00 80 ALA A CA 1
ATOM 610 C C . ALA A 1 80 ? 9.146 -13.301 -8.449 1.00 89.00 80 ALA A C 1
ATOM 612 O O . ALA A 1 80 ? 8.353 -14.210 -8.227 1.00 89.00 80 ALA A O 1
ATOM 613 N N . MET A 1 81 ? 10.370 -13.252 -7.913 1.00 91.56 81 MET A N 1
ATOM 614 C CA . MET A 1 81 ? 10.869 -14.247 -6.959 1.00 91.56 81 MET A CA 1
ATOM 615 C C . MET A 1 81 ? 9.981 -14.319 -5.714 1.00 91.56 81 MET A C 1
ATOM 617 O O . MET A 1 81 ? 9.501 -15.387 -5.368 1.00 91.56 81 MET A O 1
ATOM 621 N N . CYS A 1 82 ? 9.685 -13.189 -5.067 1.00 91.56 82 CYS A N 1
ATOM 622 C CA . CYS A 1 82 ? 8.846 -13.178 -3.866 1.00 91.56 82 CYS A CA 1
ATOM 623 C C . CYS A 1 82 ? 7.453 -13.765 -4.147 1.00 91.56 82 CYS A C 1
ATOM 625 O O . CYS A 1 82 ? 6.987 -14.600 -3.383 1.00 91.56 82 CYS A O 1
ATOM 627 N N . LYS A 1 83 ? 6.827 -13.411 -5.279 1.00 89.88 83 LYS A N 1
ATOM 628 C CA . LYS A 1 83 ? 5.524 -13.963 -5.683 1.00 89.88 83 LYS A CA 1
ATOM 629 C C . LYS A 1 83 ? 5.546 -15.478 -5.878 1.00 89.88 83 LYS A C 1
ATOM 631 O O . LYS A 1 83 ? 4.573 -16.129 -5.523 1.00 89.88 83 LYS A O 1
ATOM 636 N N . HIS A 1 84 ? 6.629 -16.028 -6.426 1.00 90.31 84 HIS A N 1
ATOM 637 C CA . HIS A 1 84 ? 6.782 -17.475 -6.590 1.00 90.31 84 HIS A CA 1
ATOM 638 C C . HIS A 1 84 ? 6.732 -18.220 -5.244 1.00 90.31 84 HIS A C 1
ATOM 640 O O . HIS A 1 84 ? 6.173 -19.306 -5.166 1.00 90.31 84 HIS A O 1
ATOM 646 N N . TYR A 1 85 ? 7.246 -17.603 -4.178 1.00 89.44 85 TYR A N 1
ATOM 647 C CA . TYR A 1 85 ? 7.221 -18.132 -2.810 1.00 89.44 85 TYR A CA 1
ATOM 648 C C . TYR A 1 85 ? 6.030 -17.627 -1.970 1.00 89.44 85 TYR A C 1
ATOM 650 O O . TYR A 1 85 ? 6.096 -17.657 -0.744 1.00 89.44 85 TYR A O 1
ATOM 658 N N . ASP A 1 86 ? 4.970 -17.113 -2.607 1.00 88.00 86 ASP A N 1
ATOM 659 C CA . ASP A 1 86 ? 3.806 -16.488 -1.949 1.00 88.00 86 ASP A CA 1
ATOM 660 C C . ASP A 1 86 ? 4.188 -15.434 -0.888 1.00 88.00 86 ASP A C 1
ATOM 662 O O . ASP A 1 86 ? 3.637 -15.326 0.211 1.00 88.00 86 ASP A O 1
ATOM 666 N N . MET A 1 87 ? 5.204 -14.640 -1.218 1.00 88.69 87 MET A N 1
ATOM 667 C CA . MET A 1 87 ? 5.763 -13.621 -0.351 1.00 88.69 87 MET A CA 1
ATOM 668 C C . MET A 1 87 ? 5.555 -12.227 -0.917 1.00 88.69 87 MET A C 1
ATOM 670 O O . MET A 1 87 ? 5.794 -11.943 -2.091 1.00 88.69 87 MET A O 1
ATOM 674 N N . ASP A 1 88 ? 5.185 -11.306 -0.036 1.00 90.19 88 ASP A N 1
ATOM 675 C CA . ASP A 1 88 ? 5.147 -9.898 -0.389 1.00 90.19 88 ASP A CA 1
ATOM 676 C C . ASP A 1 88 ? 6.561 -9.296 -0.436 1.00 90.19 88 ASP A C 1
ATOM 678 O O . ASP A 1 88 ? 7.369 -9.472 0.483 1.00 90.19 88 ASP A O 1
ATOM 682 N N . TYR A 1 89 ? 6.835 -8.519 -1.487 1.00 92.12 89 TYR A N 1
ATOM 683 C CA . TYR A 1 89 ? 8.128 -7.865 -1.707 1.00 92.12 89 TYR A CA 1
ATOM 684 C C . TYR A 1 89 ? 8.563 -7.008 -0.510 1.00 92.12 89 TYR A C 1
ATOM 686 O O . TYR A 1 89 ? 9.723 -7.057 -0.103 1.00 92.12 89 TYR A O 1
ATOM 694 N N . THR A 1 90 ? 7.640 -6.255 0.098 1.00 92.06 90 THR A N 1
ATOM 695 C CA . THR A 1 90 ? 7.980 -5.385 1.233 1.00 92.06 90 THR A CA 1
ATOM 696 C C . THR A 1 90 ? 8.356 -6.197 2.470 1.00 92.06 90 THR A C 1
ATOM 698 O O . THR A 1 90 ? 9.229 -5.795 3.237 1.00 92.06 90 THR A O 1
ATOM 701 N N . THR A 1 91 ? 7.740 -7.371 2.646 1.00 91.94 91 THR A N 1
ATOM 702 C CA . THR A 1 91 ? 8.073 -8.297 3.736 1.00 91.94 91 THR A CA 1
ATOM 703 C C . THR A 1 91 ? 9.468 -8.881 3.536 1.00 91.94 91 THR A C 1
ATOM 705 O O . THR A 1 91 ? 10.266 -8.879 4.473 1.00 91.94 91 THR A O 1
ATOM 708 N N . TYR A 1 92 ? 9.789 -9.315 2.316 1.00 92.88 92 TYR A N 1
ATOM 709 C CA . TYR A 1 92 ? 11.120 -9.811 1.970 1.00 92.88 92 TYR A CA 1
ATOM 710 C C . TYR A 1 92 ? 12.210 -8.756 2.221 1.00 92.88 92 TYR A C 1
ATOM 712 O O . TYR A 1 92 ? 13.206 -9.055 2.878 1.00 92.88 92 TYR A O 1
ATOM 720 N N . VAL A 1 93 ? 12.007 -7.509 1.778 1.00 92.75 93 VAL A N 1
ATOM 721 C CA . VAL A 1 93 ? 12.973 -6.415 1.995 1.00 92.75 93 VAL A CA 1
ATOM 722 C C . VAL A 1 93 ? 13.213 -6.174 3.485 1.00 92.75 93 VAL A C 1
ATOM 724 O O . VAL A 1 93 ? 14.361 -6.208 3.918 1.00 92.75 93 VAL A O 1
ATOM 727 N N . LYS A 1 94 ? 12.153 -6.052 4.295 1.00 92.69 94 LYS A N 1
ATOM 728 C CA . LYS A 1 94 ? 12.284 -5.865 5.752 1.00 92.69 94 LYS A CA 1
ATOM 729 C C . LYS A 1 94 ? 13.053 -6.999 6.430 1.00 92.69 94 LYS A C 1
ATOM 731 O O . LYS A 1 94 ? 13.838 -6.758 7.342 1.00 92.69 94 LYS A O 1
ATOM 736 N N . ARG A 1 95 ? 12.844 -8.246 5.993 1.00 92.81 95 ARG A N 1
ATOM 737 C CA . ARG A 1 95 ? 13.578 -9.415 6.506 1.00 92.81 95 ARG A CA 1
ATOM 738 C C . ARG A 1 95 ? 15.063 -9.343 6.167 1.00 92.81 95 ARG A C 1
ATOM 740 O O . ARG A 1 95 ? 15.892 -9.612 7.031 1.00 92.81 95 ARG A O 1
ATOM 747 N N . ARG A 1 96 ? 15.395 -8.925 4.943 1.00 93.06 96 ARG A N 1
ATOM 748 C CA . ARG A 1 96 ? 16.779 -8.701 4.505 1.00 93.06 96 ARG A CA 1
ATOM 749 C C . ARG A 1 96 ? 17.447 -7.558 5.274 1.00 93.06 96 ARG A C 1
ATOM 751 O O . ARG A 1 96 ? 18.586 -7.719 5.692 1.00 93.06 96 ARG A O 1
ATOM 758 N N . GLU A 1 97 ? 16.737 -6.456 5.514 1.00 92.94 97 GLU A N 1
ATOM 759 C CA . GLU A 1 97 ? 17.205 -5.330 6.345 1.00 92.94 97 GLU A CA 1
ATOM 760 C C . GLU A 1 97 ? 17.411 -5.734 7.811 1.00 92.94 97 GLU A C 1
ATOM 762 O O . GLU A 1 97 ? 18.333 -5.257 8.462 1.00 92.94 97 GLU A O 1
ATOM 767 N N . SER A 1 98 ? 16.598 -6.669 8.309 1.00 90.81 98 SER A N 1
ATOM 768 C CA . SER A 1 98 ? 16.745 -7.257 9.648 1.00 90.81 98 SER A CA 1
ATOM 769 C C . SER A 1 98 ? 17.885 -8.285 9.739 1.00 90.81 98 SER A C 1
ATOM 771 O O . SER A 1 98 ? 18.052 -8.911 10.782 1.00 90.81 98 SER A O 1
ATOM 773 N N . GLY A 1 99 ? 18.645 -8.503 8.658 1.00 91.94 99 GLY A N 1
ATOM 774 C CA . GLY A 1 99 ? 19.804 -9.398 8.626 1.00 91.94 99 GLY A CA 1
ATOM 775 C C . GLY A 1 99 ? 19.519 -10.851 8.233 1.00 91.94 99 GLY A C 1
ATOM 776 O O . GLY A 1 99 ? 20.454 -11.646 8.200 1.00 91.94 99 GLY A O 1
ATOM 777 N N . MET A 1 100 ? 18.278 -11.226 7.891 1.00 91.50 100 MET A N 1
ATOM 778 C CA . MET A 1 100 ? 17.984 -12.603 7.457 1.00 91.50 100 MET A CA 1
ATOM 779 C C . MET A 1 100 ? 18.658 -12.930 6.125 1.00 91.50 100 MET A C 1
ATOM 781 O O . MET A 1 100 ? 18.716 -12.097 5.210 1.00 91.50 10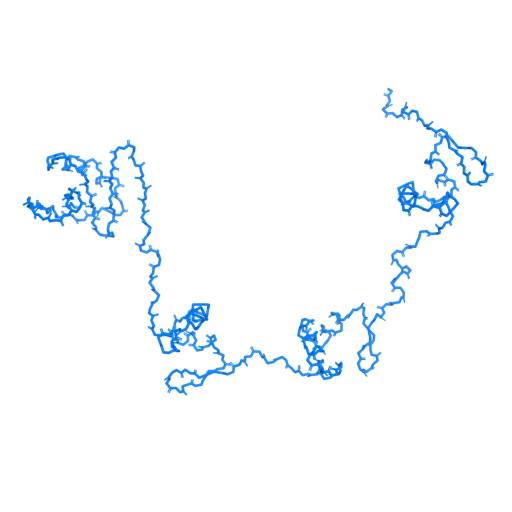0 MET A O 1
ATOM 785 N N . SER A 1 101 ? 19.094 -14.181 5.962 1.00 91.75 101 SER A N 1
ATOM 786 C CA . SER A 1 101 ? 19.581 -14.686 4.677 1.00 91.75 101 SER A CA 1
ATOM 787 C C . SER A 1 101 ? 18.468 -14.698 3.615 1.00 91.75 101 SER A C 1
ATOM 789 O O . SER A 1 101 ? 17.280 -14.623 3.926 1.00 91.75 101 SER A O 1
ATOM 791 N N . LYS A 1 102 ? 18.833 -14.779 2.327 1.00 89.06 102 LYS A N 1
ATOM 792 C CA . LYS A 1 102 ? 17.854 -14.817 1.223 1.00 89.06 102 LYS A CA 1
ATOM 793 C C . LYS A 1 102 ? 16.913 -16.021 1.361 1.00 89.06 102 LYS A C 1
ATOM 795 O O . LYS A 1 102 ? 15.710 -15.877 1.168 1.00 89.06 102 LYS A O 1
ATOM 800 N N . LYS A 1 103 ? 17.471 -17.174 1.743 1.00 90.25 103 LYS A N 1
ATOM 801 C CA . LYS A 1 103 ? 16.743 -18.429 1.947 1.00 90.25 103 LYS A CA 1
ATOM 802 C C . LYS A 1 103 ? 15.752 -18.325 3.105 1.00 90.25 103 LYS A C 1
ATOM 804 O O . LYS A 1 103 ? 14.573 -18.602 2.928 1.00 90.25 103 LYS A O 1
ATOM 809 N N . GLU A 1 104 ? 16.206 -17.860 4.266 1.00 89.69 104 GLU A N 1
ATOM 810 C CA . GLU A 1 104 ? 15.339 -17.681 5.440 1.00 89.69 104 GLU A CA 1
ATOM 811 C C . GLU A 1 104 ? 14.254 -16.640 5.184 1.00 89.69 104 GLU A C 1
ATOM 813 O O . GLU A 1 104 ? 13.093 -16.846 5.539 1.00 89.69 104 GLU A O 1
ATOM 818 N N . ALA A 1 105 ? 14.617 -15.540 4.516 1.00 91.06 105 ALA A N 1
ATOM 819 C CA . ALA A 1 105 ? 13.680 -14.480 4.202 1.00 91.06 105 ALA A CA 1
ATOM 820 C C . ALA A 1 105 ? 12.493 -15.003 3.389 1.00 91.06 105 ALA A C 1
ATOM 822 O O . ALA A 1 105 ? 11.389 -14.545 3.657 1.00 91.06 105 ALA A O 1
ATOM 823 N N . LEU A 1 106 ? 12.713 -15.955 2.469 1.00 88.69 106 LEU A N 1
ATOM 824 C CA . LEU A 1 106 ? 11.686 -16.589 1.633 1.00 88.69 106 LEU A CA 1
ATOM 825 C C . LEU A 1 106 ? 10.968 -17.771 2.313 1.00 88.69 106 LEU A C 1
ATOM 827 O O . LEU A 1 106 ? 9.814 -18.032 1.997 1.00 88.69 106 LEU A O 1
ATOM 831 N N . ALA A 1 107 ? 11.608 -18.463 3.259 1.00 86.19 107 ALA A N 1
ATOM 832 C CA . ALA A 1 107 ? 11.047 -19.664 3.887 1.00 86.19 107 ALA A CA 1
ATOM 833 C C . ALA A 1 107 ? 10.089 -19.376 5.058 1.00 86.19 107 ALA A C 1
ATOM 835 O O . ALA A 1 107 ? 9.166 -20.148 5.309 1.00 86.19 107 ALA A O 1
ATOM 836 N N . VAL A 1 108 ? 10.302 -18.290 5.811 1.00 81.38 108 VAL A N 1
ATOM 837 C CA . VAL A 1 108 ? 9.503 -18.024 7.018 1.00 81.38 108 VAL A CA 1
ATOM 838 C C . VAL A 1 108 ? 8.088 -17.567 6.626 1.00 81.38 108 VAL A C 1
ATOM 840 O O . VAL A 1 108 ? 7.948 -16.532 5.963 1.00 81.38 108 VAL A O 1
ATOM 843 N N . PRO A 1 109 ? 7.008 -18.240 7.058 1.00 78.06 109 PRO A N 1
ATOM 844 C CA . PRO A 1 109 ? 5.653 -17.793 6.754 1.00 78.06 109 PRO A CA 1
ATOM 845 C C . PRO A 1 109 ? 5.366 -16.437 7.408 1.00 78.06 109 PRO A C 1
ATOM 847 O O . PRO A 1 109 ? 5.888 -16.091 8.473 1.00 78.06 109 PRO A O 1
ATOM 850 N N . LYS A 1 110 ? 4.545 -15.614 6.754 1.00 74.00 110 LYS A N 1
ATOM 851 C CA . LYS A 1 110 ? 4.092 -14.347 7.334 1.00 74.00 110 LYS A CA 1
ATOM 852 C C . LYS A 1 110 ? 3.149 -14.657 8.497 1.00 74.00 110 LYS A C 1
ATOM 854 O O . LYS A 1 110 ? 2.085 -15.225 8.284 1.00 74.00 110 LYS A O 1
ATOM 859 N N . GLN A 1 111 ? 3.501 -14.245 9.715 1.00 71.81 111 GLN A N 1
ATOM 860 C CA . GLN A 1 111 ? 2.538 -14.237 10.817 1.00 71.81 111 GLN A CA 1
ATOM 861 C C . GLN A 1 111 ? 1.432 -13.230 10.474 1.00 71.81 111 GLN A C 1
ATOM 863 O O . GLN A 1 111 ? 1.673 -12.022 10.420 1.00 71.81 111 GLN A O 1
ATOM 868 N N . THR A 1 112 ? 0.238 -13.732 10.162 1.00 69.81 112 THR A N 1
ATOM 869 C CA . THR A 1 112 ? -0.910 -12.917 9.732 1.00 69.81 112 THR A CA 1
ATOM 870 C C . THR A 1 112 ? -1.573 -12.203 10.900 1.00 69.81 112 THR A C 1
ATOM 872 O O . THR A 1 112 ? -2.103 -11.104 10.733 1.00 69.81 112 THR A O 1
ATOM 875 N N . HIS A 1 113 ? -1.491 -12.791 12.091 1.00 76.81 113 HIS A N 1
ATOM 876 C CA . HIS A 1 113 ? -2.114 -12.273 13.293 1.00 76.81 113 HIS A CA 1
ATOM 877 C C . HIS A 1 113 ? -1.145 -12.344 14.466 1.00 76.81 113 HIS A C 1
ATOM 879 O O . HIS A 1 113 ? -0.436 -13.332 14.647 1.00 76.81 113 HIS A O 1
ATOM 885 N N . ARG A 1 114 ? -1.107 -11.265 15.248 1.00 83.06 114 ARG A N 1
ATOM 886 C CA . ARG A 1 114 ? -0.426 -11.236 16.539 1.00 83.06 114 ARG A CA 1
ATOM 887 C C . ARG A 1 114 ? -1.486 -11.504 17.603 1.00 83.06 114 ARG A C 1
ATOM 889 O O . ARG A 1 114 ? -2.396 -10.673 17.701 1.00 83.06 114 ARG A O 1
ATOM 896 N N . PRO A 1 115 ? -1.389 -12.619 18.347 1.00 89.81 115 PRO A N 1
ATOM 897 C CA . PRO A 1 115 ? -2.277 -12.876 19.467 1.00 89.81 115 PRO A CA 1
ATOM 898 C C . PRO A 1 115 ? -2.245 -11.710 20.450 1.00 89.81 115 PRO A C 1
ATOM 900 O O . PRO A 1 115 ? -1.207 -11.063 20.622 1.00 89.81 115 PRO A O 1
ATOM 903 N N . CYS A 1 116 ? -3.384 -11.421 21.061 1.00 92.06 116 CYS A N 1
ATOM 904 C CA . CYS A 1 116 ? -3.491 -10.372 22.061 1.00 92.06 116 CYS A CA 1
ATOM 905 C C . CYS A 1 116 ? -4.482 -10.754 23.151 1.00 92.06 116 CYS A C 1
ATOM 907 O O . CYS A 1 116 ? -5.399 -11.540 22.924 1.00 92.06 116 CYS A O 1
ATOM 909 N N . GLU A 1 117 ? -4.315 -10.120 24.301 1.00 95.25 117 GLU A N 1
ATOM 910 C CA . GLU A 1 117 ? -5.145 -10.311 25.480 1.00 95.25 117 GLU A CA 1
ATOM 911 C C . GLU A 1 117 ? -5.959 -9.042 25.748 1.00 95.25 117 GLU A C 1
ATOM 913 O O . GLU A 1 117 ? -5.469 -7.928 25.524 1.00 95.25 117 GLU A O 1
ATOM 918 N N . ASP A 1 118 ? -7.208 -9.201 26.184 1.00 94.75 118 ASP A N 1
ATOM 919 C CA . ASP A 1 118 ? -8.023 -8.075 26.637 1.00 94.75 118 ASP A CA 1
ATOM 920 C C . ASP A 1 118 ? -7.740 -7.698 28.104 1.00 94.75 118 ASP A C 1
ATOM 922 O O . ASP A 1 118 ? -6.847 -8.218 28.766 1.00 94.75 118 ASP A O 1
ATOM 926 N N . HIS A 1 119 ? -8.521 -6.759 28.634 1.00 93.12 119 HIS A N 1
ATOM 927 C CA . HIS A 1 119 ? -8.402 -6.296 30.017 1.00 93.12 119 HIS A CA 1
ATOM 928 C C . HIS A 1 119 ? -8.957 -7.281 31.068 1.00 93.12 119 HIS A C 1
ATOM 930 O O . HIS A 1 119 ? -8.906 -6.973 32.257 1.00 93.12 119 HIS A O 1
ATOM 936 N N . LEU A 1 120 ? -9.531 -8.411 30.644 1.00 93.94 120 LEU A N 1
ATOM 937 C CA . LEU A 1 120 ? -10.112 -9.461 31.489 1.00 93.94 120 LEU A CA 1
ATOM 938 C C . LEU A 1 120 ? -9.308 -10.770 31.430 1.00 93.94 120 LEU A C 1
ATOM 940 O O . LEU A 1 120 ? -9.652 -11.719 32.131 1.00 93.94 120 LEU A O 1
ATOM 944 N N . GLY A 1 121 ? -8.261 -10.830 30.606 1.00 93.31 121 GLY A N 1
ATOM 945 C CA . GLY A 1 121 ? -7.440 -12.018 30.406 1.00 93.31 121 GLY A CA 1
ATOM 946 C C . GLY A 1 121 ? -7.882 -12.930 29.259 1.00 93.31 121 GLY A C 1
ATOM 947 O O . GLY A 1 121 ? -7.323 -14.014 29.085 1.00 93.31 121 GLY A O 1
ATOM 948 N N . ASN A 1 122 ? -8.875 -12.533 28.458 1.00 94.44 122 ASN A N 1
ATOM 949 C CA . ASN A 1 122 ? -9.312 -13.342 27.324 1.00 94.44 122 ASN A CA 1
ATOM 950 C C . ASN A 1 122 ? -8.317 -13.223 26.169 1.00 94.44 122 ASN A C 1
ATOM 952 O O . ASN A 1 122 ? -7.918 -12.126 25.773 1.00 94.44 122 ASN A O 1
ATOM 956 N N . GLN A 1 123 ? -7.966 -14.369 25.588 1.00 95.88 123 GLN A N 1
ATOM 957 C CA . GLN A 1 123 ? -7.022 -14.462 24.480 1.00 95.88 123 GLN A CA 1
ATOM 958 C C . GLN A 1 123 ? -7.745 -14.388 23.134 1.00 95.88 123 GLN A C 1
ATOM 960 O O . GLN A 1 123 ? -8.690 -15.132 22.867 1.00 95.88 123 GLN A O 1
ATOM 965 N N . PHE A 1 124 ? -7.247 -13.535 22.245 1.00 94.75 124 PHE A N 1
ATOM 966 C CA . PHE A 1 124 ? -7.757 -13.356 20.892 1.00 94.75 124 PHE A CA 1
ATOM 967 C C . PHE A 1 124 ? -6.670 -13.640 19.864 1.00 94.75 124 PHE A C 1
ATOM 969 O O . PHE A 1 124 ? -5.491 -13.348 20.066 1.00 94.75 124 PHE A O 1
ATOM 976 N N . LYS A 1 125 ? -7.082 -14.168 18.706 1.00 92.81 125 LYS A N 1
ATOM 977 C CA . LYS A 1 125 ? -6.173 -14.438 17.581 1.00 92.81 125 LYS A CA 1
ATOM 978 C C . LYS A 1 125 ? -5.540 -13.152 17.050 1.00 92.81 125 LYS A C 1
ATOM 980 O O . LYS A 1 125 ? -4.382 -13.165 16.645 1.00 92.81 125 LYS A O 1
ATOM 985 N N . SER A 1 126 ? -6.297 -12.056 17.051 1.00 93.88 126 SER A N 1
ATOM 986 C CA . SER A 1 126 ? -5.844 -10.737 16.631 1.00 93.88 126 SER A CA 1
ATOM 987 C C . SER A 1 126 ? -6.555 -9.623 17.395 1.00 93.88 126 SER A C 1
ATOM 989 O O . SER A 1 126 ? -7.680 -9.786 17.869 1.00 93.88 126 SER A O 1
ATOM 991 N N . THR A 1 127 ? -5.941 -8.443 17.420 1.00 93.00 127 THR A N 1
ATOM 992 C CA . THR A 1 127 ? -6.562 -7.224 17.962 1.00 93.00 127 THR A CA 1
ATOM 993 C C . THR A 1 127 ? -7.847 -6.849 17.231 1.00 93.00 127 THR A C 1
ATOM 995 O O . THR A 1 127 ? -8.760 -6.314 17.852 1.00 93.00 127 THR A O 1
ATOM 998 N N . ALA A 1 128 ? -7.963 -7.163 15.938 1.00 92.69 128 ALA A N 1
ATOM 999 C CA . ALA A 1 128 ? -9.199 -6.964 15.189 1.00 92.69 128 ALA A CA 1
ATOM 1000 C C . ALA A 1 128 ? -10.322 -7.890 15.682 1.00 92.69 128 ALA A C 1
ATOM 1002 O O . ALA A 1 128 ? -11.454 -7.437 15.816 1.00 92.69 128 ALA A O 1
ATOM 1003 N N . ASP A 1 129 ? -10.020 -9.155 15.995 1.00 94.06 129 ASP A N 1
ATOM 1004 C CA . ASP A 1 129 ? -11.002 -10.089 16.564 1.00 94.06 129 ASP A CA 1
ATOM 1005 C C . ASP A 1 129 ? -11.453 -9.648 17.956 1.00 94.06 129 ASP A C 1
ATOM 1007 O O . ASP A 1 129 ? -12.650 -9.647 18.237 1.00 94.06 129 ASP A O 1
ATOM 1011 N N . MET A 1 130 ? -10.511 -9.186 18.784 1.00 95.62 130 MET A N 1
ATOM 1012 C CA . MET A 1 130 ? -10.821 -8.581 20.079 1.00 95.62 130 MET A CA 1
ATOM 1013 C C . MET A 1 130 ? -11.755 -7.375 19.917 1.00 95.62 130 MET A C 1
ATOM 1015 O O . MET A 1 130 ? -12.790 -7.300 20.569 1.00 95.62 130 MET A O 1
ATOM 1019 N N . CYS A 1 131 ? -11.451 -6.448 19.003 1.00 94.12 131 CYS A N 1
ATOM 1020 C CA . CYS A 1 131 ? -12.308 -5.283 18.764 1.00 94.12 131 CYS A CA 1
ATOM 1021 C C . CYS A 1 131 ? -13.715 -5.693 18.302 1.00 94.12 131 CYS A C 1
ATOM 1023 O O . CYS A 1 131 ? -14.700 -5.176 18.826 1.00 94.12 131 CYS A O 1
ATOM 1025 N N . ARG A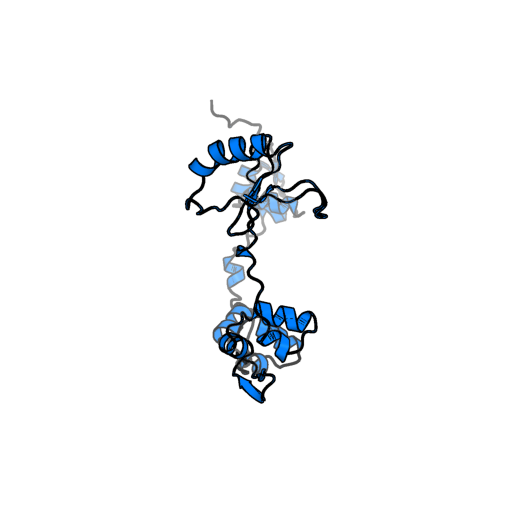 1 132 ? -13.824 -6.664 17.381 1.00 93.88 132 ARG A N 1
ATOM 1026 C CA . ARG A 1 132 ? -15.117 -7.188 16.906 1.00 93.88 132 ARG A CA 1
ATOM 1027 C C . ARG A 1 132 ? -15.945 -7.790 18.034 1.00 93.88 132 ARG A C 1
ATOM 1029 O O . ARG A 1 132 ? -17.145 -7.542 18.076 1.00 93.88 132 ARG A O 1
ATOM 1036 N N . TYR A 1 133 ? -15.317 -8.531 18.946 1.00 94.62 133 TYR A N 1
ATOM 1037 C CA . TYR A 1 133 ? -15.989 -9.107 20.112 1.00 94.62 133 TYR A CA 1
ATOM 1038 C C . TYR A 1 133 ? -16.660 -8.032 20.984 1.00 94.62 133 TYR A C 1
ATOM 1040 O O . TYR A 1 133 ? -17.797 -8.203 21.412 1.00 94.62 133 TYR A O 1
ATOM 1048 N N . TYR A 1 134 ? -16.008 -6.879 21.161 1.00 91.75 134 TYR A N 1
ATOM 1049 C CA . TYR A 1 134 ? -16.554 -5.728 21.893 1.00 91.75 134 TYR A CA 1
ATOM 1050 C C . TYR A 1 134 ? -17.425 -4.785 21.038 1.00 91.75 134 TYR A C 1
ATOM 1052 O O . TYR A 1 134 ? -17.826 -3.720 21.509 1.00 91.75 134 TYR A O 1
ATOM 1060 N N . GLY A 1 135 ? -17.725 -5.138 19.782 1.00 89.56 135 GLY A N 1
ATOM 1061 C CA . GLY A 1 135 ? -18.513 -4.296 18.874 1.00 89.56 135 GLY A CA 1
ATOM 1062 C C . GLY A 1 135 ? -17.807 -2.997 18.469 1.00 89.56 135 GLY A C 1
ATOM 1063 O O . GLY A 1 135 ? -18.459 -1.988 18.198 1.00 89.56 135 GLY A O 1
ATOM 1064 N N . MET A 1 136 ? -16.474 -3.001 18.455 1.00 89.62 136 MET A N 1
ATOM 1065 C CA . MET A 1 136 ? -15.640 -1.845 18.157 1.00 89.62 136 MET A CA 1
ATOM 1066 C C . MET A 1 136 ? -14.912 -1.984 16.828 1.00 89.62 136 MET A C 1
ATOM 1068 O O . MET A 1 136 ? -14.412 -3.051 16.474 1.00 89.62 136 MET A O 1
ATOM 1072 N N . ASP A 1 137 ? -14.780 -0.867 16.119 1.00 90.88 137 ASP A N 1
ATOM 1073 C CA . ASP A 1 137 ? -13.913 -0.809 14.953 1.00 90.88 137 ASP A CA 1
ATOM 1074 C C . ASP A 1 137 ? -12.429 -0.769 15.358 1.00 90.88 137 ASP A C 1
ATOM 1076 O O . ASP A 1 137 ? -12.021 -0.016 16.248 1.00 90.88 137 ASP A O 1
ATOM 1080 N N . TYR A 1 138 ? -11.606 -1.555 14.663 1.00 93.06 138 TYR A N 1
ATOM 1081 C CA . TYR A 1 138 ? -10.169 -1.656 14.924 1.00 93.06 138 TYR A CA 1
ATOM 1082 C C . TYR A 1 138 ? -9.453 -0.297 14.851 1.00 93.06 138 TYR A C 1
ATOM 1084 O O . TYR A 1 138 ? -8.586 -0.013 15.679 1.00 93.06 138 TYR A O 1
ATOM 1092 N N . SER A 1 139 ? -9.830 0.570 13.904 1.00 92.38 139 SER A N 1
ATOM 1093 C CA . SER A 1 139 ? -9.195 1.883 13.737 1.00 92.38 139 SER A CA 1
ATOM 1094 C C . SER A 1 139 ? -9.476 2.812 14.921 1.00 92.38 139 SER A C 1
ATOM 1096 O O . SER A 1 139 ? -8.596 3.557 15.360 1.00 92.38 139 SER A O 1
ATOM 1098 N N . VAL A 1 140 ? -10.681 2.723 15.493 1.00 91.75 140 VAL A N 1
ATOM 1099 C CA . VAL A 1 140 ? -11.083 3.477 16.685 1.00 91.75 140 VAL A CA 1
ATOM 1100 C C . VAL A 1 140 ? -10.268 3.025 17.886 1.00 91.75 140 VAL A C 1
ATOM 1102 O O . VAL A 1 140 ? -9.680 3.864 18.571 1.00 91.75 140 VAL A O 1
ATOM 1105 N N . TYR A 1 141 ? -10.202 1.713 18.117 1.00 94.69 141 TYR A N 1
ATOM 1106 C CA . TYR A 1 141 ? -9.399 1.139 19.192 1.00 94.69 141 TYR A CA 1
ATOM 1107 C C . TYR A 1 141 ? -7.930 1.563 19.069 1.00 94.69 141 TYR A C 1
ATOM 1109 O O . TYR A 1 141 ? -7.358 2.108 20.012 1.00 94.69 141 TYR A O 1
ATOM 1117 N N . GLN A 1 142 ? -7.337 1.412 17.880 1.00 94.44 142 GLN A N 1
ATOM 1118 C CA . GLN A 1 142 ? -5.943 1.776 17.633 1.00 94.44 142 GLN A CA 1
ATOM 1119 C C . GLN A 1 142 ? -5.678 3.264 17.903 1.00 94.44 142 GLN A C 1
ATOM 1121 O O . GLN A 1 142 ? -4.654 3.615 18.489 1.00 94.44 142 GLN A O 1
ATOM 1126 N N . ASN A 1 143 ? -6.604 4.148 17.520 1.00 93.94 143 ASN A N 1
ATOM 1127 C CA . ASN A 1 143 ? -6.481 5.571 17.810 1.00 93.94 143 ASN A CA 1
ATOM 1128 C C . ASN A 1 143 ? -6.547 5.863 19.317 1.00 93.94 143 ASN A C 1
ATOM 1130 O O . ASN A 1 143 ? -5.747 6.649 19.814 1.00 93.94 143 ASN A O 1
ATOM 1134 N N . ARG A 1 144 ? -7.456 5.211 20.053 1.00 94.62 144 ARG A N 1
ATOM 1135 C CA . ARG A 1 144 ? -7.578 5.363 21.512 1.00 94.62 144 ARG A CA 1
ATOM 1136 C C . ARG A 1 144 ? -6.301 4.935 22.231 1.00 94.62 144 ARG A C 1
ATOM 1138 O O . ARG A 1 144 ? -5.770 5.714 23.017 1.00 94.62 144 ARG A O 1
ATOM 1145 N N . ILE A 1 145 ? -5.760 3.764 21.895 1.00 95.69 145 ILE A N 1
ATOM 1146 C CA . ILE A 1 145 ? -4.488 3.285 22.456 1.00 95.69 145 ILE A CA 1
ATOM 1147 C C . ILE A 1 145 ? -3.343 4.251 22.129 1.00 95.69 145 ILE A C 1
ATOM 1149 O O . ILE A 1 145 ? -2.554 4.586 23.006 1.00 95.69 145 ILE A O 1
ATOM 1153 N N . ARG A 1 146 ? -3.282 4.775 20.897 1.00 94.56 146 ARG A N 1
ATOM 1154 C CA . ARG A 1 146 ? -2.271 5.771 20.499 1.00 94.56 146 ARG A CA 1
ATOM 1155 C C . ARG A 1 146 ? -2.366 7.079 21.294 1.00 94.56 146 ARG A C 1
ATOM 1157 O O . ARG A 1 146 ? -1.342 7.702 21.540 1.00 94.56 146 ARG A O 1
ATOM 1164 N N . ILE A 1 147 ? -3.573 7.493 21.677 1.00 93.94 147 ILE A N 1
ATOM 1165 C CA . ILE A 1 147 ? -3.824 8.677 22.519 1.00 93.94 147 ILE A CA 1
ATOM 1166 C C . ILE A 1 147 ? -3.563 8.368 24.013 1.00 93.94 147 ILE A C 1
ATOM 1168 O O . ILE A 1 147 ? -3.616 9.265 24.847 1.00 93.94 147 ILE A O 1
ATOM 1172 N N . GLY A 1 148 ? -3.238 7.118 24.362 1.00 94.12 148 GLY A N 1
ATOM 1173 C CA . GLY A 1 148 ? -2.881 6.707 25.722 1.00 94.12 148 GLY A CA 1
ATOM 1174 C C . GLY A 1 148 ? -4.050 6.184 26.554 1.00 94.12 148 GLY A C 1
ATOM 1175 O O . GLY A 1 148 ? -3.961 6.149 27.777 1.00 94.12 148 GLY A O 1
ATOM 1176 N N . TRP A 1 149 ? -5.158 5.787 25.923 1.00 95.62 149 TRP A N 1
ATOM 1177 C CA . TRP A 1 149 ? -6.270 5.160 26.640 1.00 95.62 149 TRP A CA 1
ATOM 1178 C C . TRP A 1 149 ? -5.873 3.781 27.169 1.00 95.62 149 TRP A C 1
ATOM 1180 O O . TRP A 1 149 ? -5.118 3.050 26.523 1.00 95.62 149 TRP A O 1
ATOM 1190 N N . SER A 1 150 ? -6.446 3.395 28.311 1.00 95.69 150 SER A N 1
ATOM 1191 C CA . SER A 1 150 ? -6.331 2.025 28.812 1.00 95.69 150 SER A CA 1
ATOM 1192 C C . SER A 1 150 ? -7.042 1.044 27.868 1.00 95.69 150 SER A C 1
ATOM 1194 O O . SER A 1 150 ? -8.015 1.411 27.209 1.00 95.69 150 SER A O 1
ATOM 1196 N N . VAL A 1 151 ? -6.599 -0.219 27.808 1.00 93.50 151 VAL A N 1
ATOM 1197 C CA . VAL A 1 151 ? -7.245 -1.259 26.975 1.00 93.50 151 VAL A CA 1
ATOM 1198 C C . VAL A 1 151 ? -8.724 -1.419 27.3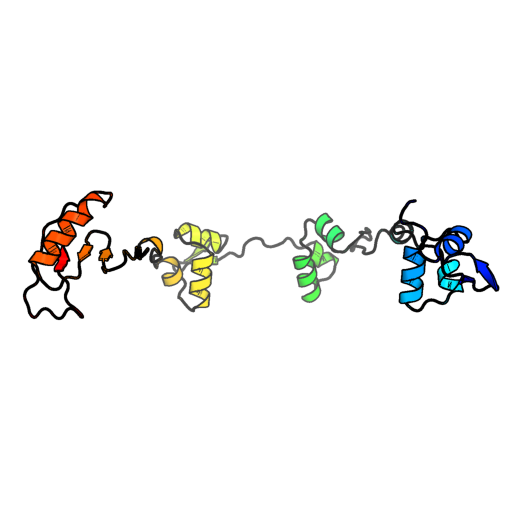37 1.00 93.50 151 VAL A C 1
ATOM 1200 O O . VAL A 1 151 ? -9.569 -1.546 26.451 1.00 93.50 151 VAL A O 1
ATOM 1203 N N . LYS A 1 152 ? -9.043 -1.342 28.634 1.00 94.38 152 LYS A N 1
ATOM 1204 C CA . LYS A 1 152 ? -10.414 -1.376 29.145 1.00 94.38 152 LYS A CA 1
ATOM 1205 C C . LYS A 1 152 ? -11.246 -0.237 28.563 1.00 94.38 152 LYS A C 1
ATOM 1207 O O . LYS A 1 152 ? -12.201 -0.499 27.839 1.00 94.38 152 LYS A O 1
ATOM 1212 N N . ASP A 1 153 ? -10.849 1.013 28.804 1.00 92.38 153 ASP A N 1
ATOM 1213 C CA . ASP A 1 153 ? -11.616 2.184 28.356 1.00 92.38 153 ASP A CA 1
ATOM 1214 C C . ASP A 1 153 ? -11.683 2.261 26.836 1.00 92.38 153 ASP A C 1
ATOM 1216 O O . ASP A 1 153 ? -12.697 2.685 26.267 1.00 92.38 153 ASP A O 1
ATOM 1220 N N . ALA A 1 154 ? -10.604 1.825 26.180 1.00 94.38 154 ALA A N 1
ATOM 1221 C CA . ALA A 1 154 ? -10.520 1.750 24.742 1.00 94.38 154 ALA A CA 1
ATOM 1222 C C . ALA A 1 154 ? -11.587 0.819 24.183 1.00 94.38 154 ALA A C 1
ATOM 1224 O O . ALA A 1 154 ? -12.183 1.221 23.198 1.00 94.38 154 ALA A O 1
ATOM 1225 N N . LEU A 1 155 ? -11.867 -0.332 24.807 1.00 92.44 155 LEU A N 1
ATOM 1226 C CA . LEU A 1 155 ? -12.852 -1.323 24.352 1.00 92.44 155 LEU A CA 1
ATOM 1227 C C . LEU A 1 155 ? -14.284 -1.059 24.842 1.00 92.44 155 LEU A C 1
ATOM 1229 O O . LEU A 1 155 ? -15.232 -1.398 24.140 1.00 92.44 155 LEU A O 1
ATOM 1233 N N . THR A 1 156 ? -14.476 -0.445 26.011 1.00 90.19 156 THR A N 1
ATOM 1234 C CA . THR A 1 156 ? -15.816 -0.313 26.617 1.00 90.19 156 THR A CA 1
ATOM 1235 C C . THR A 1 156 ? -16.500 1.025 26.343 1.00 90.19 156 THR A C 1
ATOM 1237 O O . THR A 1 156 ? -17.725 1.125 26.430 1.00 90.19 156 THR A O 1
ATOM 1240 N N . THR A 1 157 ? -15.750 2.081 26.012 1.00 88.69 157 THR A N 1
ATOM 1241 C CA . THR A 1 157 ? -16.343 3.412 25.814 1.00 88.69 157 THR A CA 1
ATOM 1242 C C . THR A 1 157 ? -17.100 3.495 24.490 1.00 88.69 157 THR A C 1
ATOM 1244 O O . THR A 1 157 ? -16.513 3.355 23.411 1.00 88.69 157 THR A O 1
ATOM 1247 N N . LYS A 1 158 ? -18.402 3.792 24.545 1.00 79.88 158 LYS A N 1
ATOM 1248 C CA . LYS A 1 158 ? -19.255 3.925 23.353 1.00 79.88 158 LYS A CA 1
ATOM 1249 C C . LYS A 1 158 ? -18.791 5.078 22.454 1.00 79.88 158 LYS A C 1
ATOM 1251 O O . LYS A 1 158 ? -18.356 6.127 22.928 1.00 79.88 158 LYS A O 1
ATOM 1256 N N . LEU A 1 159 ? -18.880 4.885 21.139 1.00 71.81 159 LEU A N 1
ATOM 1257 C CA . LEU A 1 159 ? -18.649 5.953 20.167 1.00 71.81 159 LEU A CA 1
ATOM 1258 C C . LEU A 1 159 ? -19.775 6.987 20.268 1.00 71.81 159 LEU A C 1
ATOM 1260 O O . LEU A 1 159 ? -20.952 6.645 20.168 1.00 71.81 159 LEU A O 1
ATOM 1264 N N . ARG A 1 160 ? -19.423 8.264 20.443 1.00 66.19 160 ARG A N 1
ATOM 1265 C CA . ARG A 1 160 ? -20.389 9.361 20.345 1.00 66.19 160 ARG A CA 1
ATOM 1266 C C . ARG A 1 160 ? -20.820 9.472 18.882 1.00 66.19 160 ARG A C 1
ATOM 1268 O O . ARG A 1 160 ? -19.995 9.753 18.013 1.00 66.19 160 ARG A O 1
ATOM 1275 N N . ASN A 1 161 ? -22.090 9.193 18.606 1.00 56.53 161 ASN A N 1
ATOM 1276 C CA . ASN A 1 161 ? -22.600 9.117 17.242 1.00 56.53 161 ASN A CA 1
ATOM 1277 C C . ASN A 1 161 ? -22.507 10.501 16.575 1.00 56.53 161 ASN A C 1
ATOM 1279 O O . ASN A 1 161 ? -23.115 11.460 17.040 1.00 56.53 161 ASN A O 1
ATOM 1283 N N . ARG A 1 162 ? -21.720 10.639 15.499 1.00 52.25 162 ARG A N 1
ATOM 1284 C CA . ARG A 1 162 ? -21.529 11.933 14.806 1.00 52.25 162 ARG A CA 1
ATOM 1285 C C . ARG A 1 162 ? -22.765 12.342 13.990 1.00 52.25 162 ARG A C 1
ATOM 1287 O O . ARG A 1 162 ? -22.892 13.499 13.604 1.00 52.25 162 ARG A O 1
ATOM 1294 N N . GLN A 1 163 ? -23.675 11.398 13.740 1.00 52.66 163 GLN A N 1
ATOM 1295 C CA . GLN A 1 163 ? -24.875 11.580 12.919 1.00 52.66 163 GLN A CA 1
ATOM 1296 C C . GLN A 1 163 ? -26.021 12.314 13.633 1.00 52.66 163 GLN A C 1
ATOM 1298 O O . GLN A 1 163 ? -26.904 12.815 12.947 1.00 52.66 163 GLN A O 1
ATOM 1303 N N . SER A 1 164 ? -25.990 12.463 14.963 1.00 46.88 164 SER A N 1
ATOM 1304 C CA . SER A 1 164 ? -27.005 13.239 15.697 1.00 46.88 164 SER A CA 1
ATOM 1305 C C . SER A 1 164 ? -26.779 14.757 15.666 1.00 46.88 164 SER A C 1
ATOM 1307 O O . SER A 1 164 ? -27.648 15.501 16.096 1.00 46.88 164 SER A O 1
ATOM 1309 N N . ASN A 1 165 ? -25.656 15.230 15.109 1.00 46.28 165 ASN A N 1
ATOM 1310 C CA . ASN A 1 165 ? -25.323 16.655 14.996 1.00 46.28 165 ASN A CA 1
ATOM 1311 C C . ASN A 1 165 ? -25.192 17.110 13.534 1.00 46.28 165 ASN A C 1
ATOM 1313 O O . ASN A 1 165 ? -24.292 17.881 13.192 1.00 46.28 165 ASN A O 1
ATOM 1317 N N . LYS A 1 166 ? -26.088 16.666 12.645 1.00 42.03 166 LYS A N 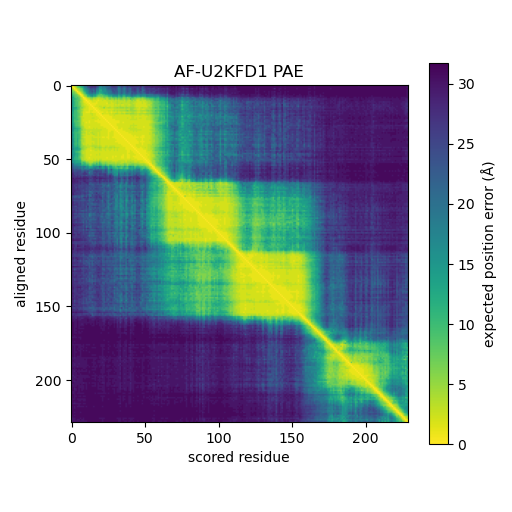1
ATOM 1318 C CA . LYS A 1 166 ? -26.351 17.457 11.436 1.00 42.03 166 LYS A CA 1
ATOM 1319 C C . LYS A 1 166 ? -27.143 18.689 11.867 1.00 42.03 166 LYS A C 1
ATOM 1321 O O . LYS A 1 166 ? -28.365 18.698 11.804 1.00 42.03 166 LYS A O 1
ATOM 1326 N N . VAL A 1 167 ? -26.437 19.724 12.320 1.00 43.28 167 VAL A N 1
ATOM 1327 C CA . VAL A 1 167 ? -27.000 21.075 12.358 1.00 43.28 167 VAL A CA 1
ATOM 1328 C C . VAL A 1 167 ? -27.290 21.437 10.906 1.00 43.28 167 VAL A C 1
ATOM 1330 O O . VAL A 1 167 ? -26.390 21.768 10.136 1.00 43.28 167 VAL A O 1
ATOM 1333 N N . CYS A 1 168 ? -28.543 21.263 10.496 1.00 40.38 168 CYS A N 1
ATOM 1334 C CA . CYS A 1 168 ? -29.022 21.732 9.211 1.00 40.38 168 CYS A CA 1
ATOM 1335 C C . CYS A 1 168 ? -29.093 23.257 9.294 1.00 40.38 168 CYS A C 1
ATOM 1337 O O . CYS A 1 168 ? -30.096 23.818 9.721 1.00 40.38 168 CYS A O 1
ATOM 1339 N N . HIS A 1 169 ? -28.011 23.940 8.917 1.00 40.25 169 HIS A N 1
ATOM 1340 C CA . HIS A 1 169 ? -28.064 25.365 8.607 1.00 40.25 169 HIS A CA 1
ATOM 1341 C C . HIS A 1 169 ? -28.792 25.547 7.269 1.00 40.25 169 HIS A C 1
ATOM 1343 O O . HIS A 1 169 ? -28.194 25.906 6.260 1.00 40.25 169 HIS A O 1
ATOM 1349 N N . THR A 1 170 ? -30.097 25.286 7.235 1.00 40.91 170 THR A N 1
ATOM 1350 C CA . THR A 1 170 ? -30.957 25.868 6.204 1.00 40.91 170 THR A CA 1
ATOM 1351 C C . THR A 1 170 ? -31.162 27.323 6.585 1.00 40.91 170 THR A C 1
ATOM 1353 O O . THR A 1 170 ? -32.091 27.677 7.305 1.00 40.91 170 THR A O 1
ATOM 1356 N N . VAL A 1 171 ? -30.215 28.157 6.160 1.00 38.91 171 VAL A N 1
ATOM 1357 C CA . VAL A 1 171 ? -30.309 29.612 6.238 1.00 38.91 171 VAL A CA 1
ATOM 1358 C C . VAL A 1 171 ? -31.404 30.038 5.261 1.00 38.91 171 VAL A C 1
ATOM 1360 O O . VAL A 1 171 ? -31.145 30.247 4.082 1.00 38.91 171 VAL A O 1
ATOM 1363 N N . TYR A 1 172 ? -32.646 30.127 5.736 1.00 39.38 172 TYR A N 1
ATOM 1364 C CA . TYR A 1 172 ? -33.636 30.974 5.079 1.00 39.38 172 TYR A CA 1
ATOM 1365 C C . TYR A 1 172 ? -33.317 32.419 5.465 1.00 39.38 172 TYR A C 1
ATOM 1367 O O . TYR A 1 172 ? -33.087 32.714 6.637 1.00 39.38 172 TYR A O 1
ATOM 1375 N N . HIS A 1 173 ? -33.239 33.281 4.454 1.00 36.91 173 HIS A N 1
ATOM 1376 C CA . HIS A 1 173 ? -32.594 34.600 4.410 1.00 36.91 173 HIS A CA 1
ATOM 1377 C C . HIS A 1 173 ? -33.112 35.706 5.367 1.00 36.91 173 HIS A C 1
ATOM 1379 O O . HIS A 1 173 ? -33.075 36.880 5.014 1.00 36.91 173 HIS A O 1
ATOM 1385 N N . SER A 1 174 ? -33.516 35.380 6.597 1.00 42.66 174 SER A N 1
ATOM 1386 C CA . SER A 1 174 ? -33.797 36.355 7.667 1.00 42.66 174 SER A CA 1
ATOM 1387 C C . SER A 1 174 ? -34.050 35.749 9.060 1.00 42.66 174 SER A C 1
ATOM 1389 O O . SER A 1 174 ? -34.285 36.511 9.997 1.00 42.66 174 SER A O 1
ATOM 1391 N N . TYR A 1 175 ? -34.007 34.418 9.251 1.00 53.56 175 TYR A N 1
ATOM 1392 C CA . TYR A 1 175 ? -34.455 33.793 10.510 1.00 53.56 175 TYR A CA 1
ATOM 1393 C C . TYR A 1 175 ? -33.522 32.673 10.990 1.00 53.56 175 TYR A C 1
ATOM 1395 O O . TYR A 1 175 ? -33.092 31.823 10.212 1.00 53.56 175 TYR A O 1
ATOM 1403 N N . LYS A 1 176 ? -33.223 32.656 12.295 1.00 50.06 176 LYS A N 1
ATOM 1404 C CA . LYS A 1 176 ? -32.432 31.607 12.950 1.00 50.06 176 LYS A CA 1
ATOM 1405 C C . LYS A 1 176 ? -33.403 30.583 13.545 1.00 50.06 176 LYS A C 1
ATOM 1407 O O . LYS A 1 176 ? -34.180 30.921 14.429 1.00 50.06 176 LYS A O 1
ATOM 1412 N N . LEU A 1 177 ? -33.375 29.356 13.037 1.00 53.97 177 LEU A N 1
ATOM 1413 C CA . LEU A 1 177 ? -34.091 28.200 13.580 1.00 53.97 177 LEU A CA 1
ATOM 1414 C C . LEU A 1 177 ? -33.045 27.182 14.025 1.00 53.97 177 LEU A C 1
ATOM 1416 O O . LEU A 1 177 ? -32.120 26.882 13.267 1.00 53.97 177 LEU A O 1
ATOM 1420 N N . ILE A 1 178 ? -33.169 26.666 15.247 1.00 57.25 178 ILE A N 1
ATOM 1421 C CA . ILE A 1 178 ? -32.281 25.614 15.755 1.00 57.25 178 ILE A CA 1
ATOM 1422 C C . ILE A 1 178 ? -33.113 24.370 16.034 1.00 57.25 178 ILE A C 1
ATOM 1424 O O . ILE A 1 178 ? -34.084 24.420 16.783 1.00 57.25 178 ILE A O 1
ATOM 1428 N N . TYR A 1 179 ? -32.711 23.257 15.428 1.00 55.16 179 TYR A N 1
ATOM 1429 C CA . TYR A 1 179 ? -33.306 21.947 15.650 1.00 55.16 179 TYR A CA 1
ATOM 1430 C C . TYR A 1 179 ? -32.528 21.186 16.727 1.00 55.16 179 TYR A C 1
ATOM 1432 O O . TYR A 1 179 ? -31.323 20.972 16.581 1.00 55.16 179 TYR A O 1
ATOM 1440 N N . LEU A 1 180 ? -33.215 20.761 17.790 1.00 56.19 180 LEU A N 1
ATOM 1441 C CA . LEU A 1 180 ? -32.641 20.020 18.923 1.00 56.19 180 LEU A CA 1
ATOM 1442 C C . LEU A 1 180 ? -33.075 18.543 18.946 1.00 56.19 180 LEU A C 1
ATOM 1444 O O . LEU A 1 180 ? -33.220 17.938 20.004 1.00 56.19 180 LEU A O 1
ATOM 1448 N N . GLY A 1 181 ? -33.306 17.945 17.776 1.00 50.38 181 GLY A N 1
ATOM 1449 C CA . GLY A 1 181 ? -33.659 16.528 17.643 1.00 50.38 181 GLY A CA 1
ATOM 1450 C C . GLY A 1 181 ? -35.156 16.237 17.788 1.00 50.38 181 GLY A C 1
ATOM 1451 O O . GLY A 1 181 ? -35.693 15.530 16.947 1.00 50.38 181 GLY A O 1
ATOM 1452 N N . ASN A 1 182 ? -35.855 16.833 18.761 1.00 55.34 182 ASN A N 1
ATOM 1453 C CA . ASN A 1 182 ? -37.315 16.672 18.921 1.00 55.34 182 ASN A CA 1
ATOM 1454 C C . ASN A 1 182 ? -38.082 17.998 19.085 1.00 55.34 182 ASN A C 1
ATOM 1456 O O . ASN A 1 182 ? -39.306 17.984 19.164 1.00 55.34 182 ASN A O 1
ATOM 1460 N N . SER A 1 183 ? -37.378 19.130 19.125 1.00 56.84 183 SER A N 1
ATOM 1461 C CA . SER A 1 183 ? -37.956 20.455 19.382 1.00 56.84 183 SER A CA 1
ATOM 1462 C C . SER A 1 183 ? -37.260 21.508 18.524 1.00 56.84 183 SER A C 1
ATOM 1464 O O . SER A 1 183 ? -36.107 21.312 18.108 1.00 56.84 183 SER A O 1
ATOM 1466 N N . TYR A 1 184 ? -37.946 22.623 18.274 1.00 63.53 184 TYR A N 1
ATOM 1467 C CA . TYR A 1 184 ? -37.418 23.745 17.508 1.00 63.53 184 TYR A CA 1
ATOM 1468 C C . TYR A 1 184 ? -37.314 24.982 18.402 1.00 63.53 184 TYR A C 1
ATOM 1470 O O . TYR A 1 184 ? -38.179 25.267 19.222 1.00 63.53 184 TYR A O 1
ATOM 1478 N N . ILE A 1 185 ? -36.232 25.740 18.246 1.00 63.47 185 ILE A N 1
ATOM 1479 C CA . ILE A 1 185 ? -36.118 27.068 18.854 1.00 63.47 185 ILE A CA 1
ATOM 1480 C C . ILE A 1 185 ? -36.355 28.100 17.763 1.00 63.47 185 ILE A C 1
ATOM 1482 O O . ILE A 1 185 ? -35.634 28.126 16.757 1.00 63.47 185 ILE A O 1
ATOM 1486 N N . VAL A 1 186 ? -37.353 28.953 17.989 1.00 63.03 186 VAL A N 1
ATOM 1487 C CA . VAL A 1 186 ? -37.673 30.094 17.132 1.00 63.03 186 VAL A CA 1
ATOM 1488 C C . VAL A 1 186 ? -37.226 31.362 17.846 1.00 63.03 186 VAL A C 1
ATOM 1490 O O . VAL A 1 186 ? -37.746 31.712 18.903 1.00 63.03 186 VAL A O 1
ATOM 1493 N N . TYR A 1 187 ? -36.265 32.073 17.260 1.00 58.78 187 TYR A N 1
ATOM 1494 C CA . TYR A 1 187 ? -35.871 33.392 17.751 1.00 58.78 187 TYR A CA 1
ATOM 1495 C C . TYR A 1 187 ? -36.861 34.441 17.225 1.00 58.78 187 TYR A C 1
ATOM 1497 O O . TYR A 1 187 ? -37.022 34.584 16.009 1.00 58.78 187 TYR A O 1
ATOM 1505 N N . ALA A 1 188 ? -37.519 35.182 18.118 1.00 61.06 188 ALA A N 1
ATOM 1506 C CA . ALA A 1 188 ? -38.440 36.270 17.782 1.00 61.06 188 ALA A CA 1
ATOM 1507 C C . ALA A 1 188 ? -38.349 37.406 18.811 1.00 61.06 188 ALA A C 1
ATOM 1509 O O . ALA A 1 188 ? -37.897 37.195 19.934 1.00 61.06 188 ALA A O 1
ATOM 1510 N N . THR A 1 189 ? -38.772 38.611 18.426 1.00 58.72 189 THR A N 1
ATOM 1511 C CA . THR A 1 189 ? -38.747 39.790 19.311 1.00 58.72 189 THR A CA 1
ATOM 1512 C C . THR A 1 189 ? -39.957 39.856 20.241 1.00 58.72 189 THR A C 1
ATOM 1514 O O . THR A 1 189 ? -39.928 40.563 21.245 1.00 58.72 189 THR A O 1
ATOM 1517 N N . SER A 1 190 ? -41.017 39.100 19.937 1.00 57.44 190 SER A N 1
ATOM 1518 C CA . SER A 1 190 ? -42.209 38.979 20.776 1.00 57.44 190 SER A CA 1
ATOM 1519 C C . SER A 1 190 ? -42.854 37.587 20.667 1.00 57.44 190 SER A C 1
ATOM 1521 O O . SER A 1 190 ? -42.695 36.920 19.638 1.00 57.44 190 SER A O 1
ATOM 1523 N N . PRO A 1 191 ? -43.635 37.152 21.677 1.00 57.38 191 PRO A N 1
ATOM 1524 C CA . PRO A 1 191 ? -44.344 35.868 21.637 1.00 57.38 191 PRO A CA 1
ATOM 1525 C C . PRO A 1 191 ? -45.333 35.755 20.469 1.00 57.38 191 PRO A C 1
ATOM 1527 O O . PRO A 1 191 ? -45.405 34.728 19.801 1.00 57.38 191 PRO A O 1
ATOM 1530 N N . HIS A 1 192 ? -46.053 36.838 20.167 1.00 59.66 192 HIS A N 1
ATOM 1531 C CA . HIS A 1 192 ? -47.004 36.882 19.054 1.00 59.66 192 HIS A CA 1
ATOM 1532 C C . HIS A 1 192 ? -46.310 36.670 17.698 1.00 59.66 192 HIS A C 1
ATOM 1534 O O . HIS A 1 192 ? -46.797 35.933 16.841 1.00 59.66 192 HIS A O 1
ATOM 1540 N N . GLU A 1 193 ? -45.132 37.271 17.523 1.00 63.75 193 GLU A N 1
ATOM 1541 C CA . GLU A 1 193 ? -44.300 37.070 16.339 1.00 63.75 193 GLU A CA 1
ATOM 1542 C C . GLU A 1 193 ? -43.767 35.628 16.248 1.00 63.75 193 GLU A C 1
ATOM 1544 O O . GLU A 1 193 ? -43.728 35.060 15.156 1.00 63.75 193 GLU A O 1
ATOM 1549 N N . ALA A 1 194 ? -43.403 35.004 17.375 1.00 63.72 194 ALA A N 1
ATOM 1550 C CA . ALA A 1 194 ? -42.963 33.607 17.405 1.00 63.72 194 ALA A CA 1
ATOM 1551 C C . ALA A 1 194 ? -44.065 32.648 16.916 1.00 63.72 194 ALA A C 1
ATOM 1553 O O . ALA A 1 194 ? -43.796 31.777 16.087 1.00 63.72 194 ALA A O 1
ATOM 1554 N N . ILE A 1 195 ? -45.309 32.856 17.363 1.00 66.44 195 ILE A N 1
ATOM 1555 C CA . ILE A 1 195 ? -46.468 32.031 16.986 1.00 66.44 195 ILE A CA 1
ATOM 1556 C C . ILE A 1 195 ? -46.776 32.167 15.492 1.00 66.44 195 ILE A C 1
ATOM 1558 O O . ILE A 1 195 ? -46.905 31.162 14.797 1.00 66.44 195 ILE A O 1
ATOM 1562 N N . GLN A 1 196 ? -46.825 33.393 14.961 1.00 68.50 196 GLN A N 1
ATOM 1563 C CA . GLN A 1 196 ? -47.048 33.608 13.525 1.00 68.50 196 GLN A CA 1
ATOM 1564 C C . GLN A 1 196 ? -45.966 32.941 12.664 1.00 68.50 196 GLN A C 1
ATOM 1566 O O . GLN A 1 196 ? -46.263 32.351 11.623 1.00 68.50 196 GLN A O 1
ATOM 1571 N N . ARG A 1 197 ? -44.705 33.002 13.111 1.00 67.19 197 ARG A N 1
ATOM 1572 C CA . ARG A 1 197 ? -43.573 32.365 12.425 1.00 67.19 197 ARG A CA 1
ATOM 1573 C C . ARG A 1 197 ? -43.659 30.838 12.464 1.00 67.19 197 ARG A C 1
ATOM 1575 O O . ARG A 1 197 ? -43.375 30.198 11.454 1.00 67.19 197 ARG A O 1
ATOM 1582 N N . TRP A 1 198 ? -44.073 30.259 13.590 1.00 70.75 198 TRP A N 1
ATOM 1583 C CA . TRP A 1 198 ? -44.294 28.817 13.717 1.00 70.75 198 TRP A CA 1
ATOM 1584 C C . TRP A 1 198 ? -45.411 28.318 12.795 1.00 70.75 198 TRP A C 1
ATOM 1586 O O . TRP A 1 198 ? -45.225 27.332 12.082 1.00 70.75 198 TRP A O 1
ATOM 1596 N N . GLU A 1 199 ? -46.538 29.031 12.745 1.00 71.88 199 GLU A N 1
ATOM 1597 C CA . GLU A 1 199 ? -47.688 28.679 11.904 1.00 71.88 199 GLU A CA 1
ATOM 1598 C C . GLU A 1 199 ? -47.339 28.627 10.410 1.00 71.88 199 GLU A C 1
ATOM 1600 O O . GLU A 1 199 ? -47.775 27.717 9.705 1.00 71.88 199 GLU A O 1
ATOM 1605 N N . LEU A 1 200 ? -46.493 29.546 9.935 1.00 69.88 200 LEU A N 1
ATOM 1606 C CA . LEU A 1 200 ? -45.976 29.518 8.565 1.00 69.88 200 LEU A CA 1
ATOM 1607 C C . LEU A 1 200 ? -45.033 28.333 8.317 1.00 69.88 200 LEU A C 1
ATOM 1609 O O . LEU A 1 200 ? -45.018 27.782 7.219 1.00 69.88 200 LEU A O 1
ATOM 1613 N N . PHE A 1 201 ? -44.225 27.951 9.307 1.00 66.50 201 PHE A N 1
ATOM 1614 C CA . PHE A 1 201 ? -43.129 27.001 9.118 1.00 66.50 201 PHE A CA 1
ATOM 1615 C C . PHE A 1 201 ? -43.531 25.536 9.322 1.00 66.50 201 PHE A C 1
ATOM 1617 O O . PHE A 1 201 ? -43.032 24.666 8.605 1.00 66.50 201 PHE A O 1
ATOM 1624 N N . LYS A 1 202 ? -44.459 25.242 10.243 1.00 65.44 202 LYS A N 1
ATOM 1625 C CA . LYS A 1 202 ? -44.851 23.863 10.593 1.00 65.44 202 LYS A CA 1
ATOM 1626 C C . LYS A 1 202 ? -45.329 23.039 9.389 1.00 65.44 202 LYS A C 1
ATOM 1628 O O . LYS A 1 202 ? -45.062 21.843 9.315 1.00 65.44 202 LYS A O 1
ATOM 1633 N N . GLY A 1 203 ? -45.945 23.683 8.392 1.00 63.69 203 GLY A N 1
ATOM 1634 C CA . GLY A 1 203 ? -46.400 23.031 7.156 1.00 63.69 203 GLY A CA 1
ATOM 1635 C C . GLY A 1 203 ? -45.276 22.474 6.272 1.00 63.69 203 GLY A C 1
ATOM 1636 O O . GLY A 1 203 ? -45.523 21.586 5.461 1.00 63.69 203 GLY A O 1
ATOM 1637 N N . TYR A 1 204 ? -44.040 22.948 6.447 1.00 59.81 204 TYR A N 1
ATOM 1638 C CA . TYR A 1 204 ? -42.874 22.528 5.663 1.00 59.81 204 TYR A CA 1
ATOM 1639 C C . TYR A 1 204 ? -42.014 21.466 6.368 1.00 59.81 204 TYR A C 1
ATOM 1641 O O . TYR A 1 204 ? -41.053 20.966 5.781 1.00 59.81 204 TYR A O 1
ATOM 1649 N N . LEU A 1 205 ? -42.338 21.111 7.618 1.00 59.44 205 LEU A N 1
ATOM 1650 C CA . LEU A 1 205 ? -41.605 20.119 8.402 1.00 59.44 205 LEU A CA 1
ATOM 1651 C C . LEU A 1 205 ? -42.139 18.699 8.161 1.00 59.44 205 LEU A C 1
ATOM 1653 O O . LEU A 1 205 ? -43.345 18.456 8.157 1.00 59.44 205 LEU A O 1
ATOM 1657 N N . ASN A 1 206 ? -41.225 17.746 7.968 1.00 49.03 206 ASN A N 1
ATOM 1658 C CA . ASN A 1 206 ? -41.540 16.327 7.819 1.00 49.03 206 ASN A CA 1
ATOM 1659 C C . ASN A 1 206 ? -40.514 15.479 8.604 1.00 49.03 206 ASN A C 1
ATOM 1661 O O . ASN A 1 206 ? -39.325 15.550 8.277 1.00 49.03 206 ASN A O 1
ATOM 1665 N N . PRO A 1 207 ? -40.928 14.680 9.610 1.00 49.97 207 PRO A N 1
ATOM 1666 C CA . PRO A 1 207 ? -42.307 14.458 10.061 1.00 49.97 207 PRO A CA 1
ATOM 1667 C C . PRO A 1 207 ? -42.916 15.674 10.770 1.00 49.97 207 PRO A C 1
ATOM 1669 O O . PRO A 1 207 ? -42.197 16.514 11.306 1.00 49.97 207 PRO A O 1
ATOM 1672 N N . GLN A 1 208 ? -44.249 15.754 10.756 1.00 52.06 208 GLN A N 1
ATOM 1673 C CA . GLN A 1 208 ? -45.004 16.777 11.482 1.00 52.06 208 GLN A CA 1
ATOM 1674 C C . GLN A 1 208 ? -44.783 16.590 12.993 1.00 52.06 208 GLN A C 1
ATOM 1676 O O . GLN A 1 208 ? -45.101 15.516 13.513 1.00 52.06 208 GLN A O 1
ATOM 1681 N N . PRO A 1 209 ? -44.208 17.574 13.704 1.00 53.38 209 PRO A N 1
ATOM 1682 C CA . PRO A 1 209 ? -43.951 17.440 15.131 1.00 53.38 209 PRO A CA 1
ATOM 1683 C C . PRO A 1 209 ? -45.256 17.605 15.934 1.00 53.38 209 PRO A C 1
ATOM 1685 O O . PRO A 1 209 ? -46.037 18.517 15.671 1.00 53.38 209 PRO A O 1
ATOM 1688 N N . CYS A 1 210 ? -45.493 16.746 16.931 1.00 42.75 210 CYS A N 1
ATOM 1689 C CA . CYS A 1 210 ? -46.470 17.022 17.992 1.00 42.75 210 CYS A CA 1
ATOM 1690 C C . CYS A 1 210 ? -45.842 18.048 18.940 1.00 42.75 210 CYS A C 1
ATOM 1692 O O . CYS A 1 210 ? -44.786 17.757 19.499 1.00 42.75 210 CYS A O 1
ATOM 1694 N N . VAL A 1 211 ? -46.438 19.230 19.097 1.00 53.12 211 VAL A N 1
ATOM 1695 C CA . VAL A 1 211 ? -45.813 20.334 19.841 1.00 53.12 211 VAL A CA 1
ATOM 1696 C C . VAL A 1 211 ? -46.733 20.882 20.929 1.00 53.12 211 VAL A C 1
ATOM 1698 O O . VAL A 1 211 ? -47.873 21.239 20.639 1.00 53.12 211 VAL A O 1
ATOM 1701 N N . ASP A 1 212 ? -46.190 20.994 22.145 1.00 41.75 212 ASP A N 1
ATOM 1702 C CA . ASP A 1 212 ? -46.728 21.769 23.267 1.00 41.75 212 ASP A CA 1
ATOM 1703 C C . ASP A 1 212 ? -45.912 23.066 23.399 1.00 41.75 212 ASP A C 1
ATOM 1705 O O . ASP A 1 212 ? -44.701 23.023 23.604 1.00 41.75 212 ASP A O 1
ATOM 1709 N N . ILE A 1 213 ? -46.565 24.226 23.284 1.00 45.88 213 ILE A N 1
ATOM 1710 C CA . ILE A 1 213 ? -45.903 25.539 23.358 1.00 45.88 213 ILE A CA 1
ATOM 1711 C C . ILE A 1 213 ? -45.583 25.864 24.824 1.00 45.88 213 ILE A C 1
ATOM 1713 O O . ILE A 1 213 ? -46.497 25.979 25.642 1.00 45.88 213 ILE A O 1
ATOM 1717 N N . LEU A 1 214 ? -44.304 26.059 25.161 1.00 42.34 214 LEU A N 1
ATOM 1718 C CA . LEU A 1 214 ? -43.866 26.413 26.516 1.00 42.34 214 LEU A CA 1
ATOM 1719 C C . LEU A 1 214 ? -43.375 27.867 26.577 1.00 42.34 214 LEU A C 1
ATOM 1721 O O . LEU A 1 214 ? -42.323 28.222 26.044 1.00 42.34 214 LEU A O 1
ATOM 1725 N N . GLU A 1 215 ? -44.116 28.721 27.287 1.00 40.34 215 GLU A N 1
ATOM 1726 C CA . GLU A 1 215 ? -43.692 30.095 27.570 1.00 40.34 215 GLU A CA 1
ATOM 1727 C C . GLU A 1 215 ? -42.580 30.122 28.634 1.00 40.34 215 GLU A C 1
ATOM 1729 O O . GLU A 1 215 ? -42.777 29.735 29.789 1.00 40.34 215 GLU A O 1
ATOM 1734 N N . LEU A 1 216 ? -41.398 30.621 28.264 1.00 43.47 216 LEU A N 1
ATOM 1735 C CA . LEU A 1 216 ? -40.317 30.901 29.210 1.00 43.47 216 LEU A CA 1
ATOM 1736 C C . LEU A 1 216 ? -40.547 32.259 29.881 1.00 43.47 216 LEU A C 1
ATOM 1738 O O . LEU A 1 216 ? -40.688 33.284 29.214 1.00 43.47 216 LEU A O 1
ATOM 1742 N N . LYS A 1 217 ? -40.561 32.276 31.218 1.00 36.59 217 LYS A N 1
ATOM 1743 C CA . LYS A 1 217 ? -40.734 33.508 31.998 1.00 36.59 217 LYS A CA 1
ATOM 1744 C C . LYS A 1 217 ? -39.499 34.423 31.875 1.00 36.59 217 LYS A C 1
ATOM 1746 O O . LYS A 1 217 ? -38.371 33.912 31.860 1.00 36.59 217 LYS A O 1
ATOM 1751 N N . PRO A 1 218 ? -39.684 35.759 31.849 1.00 33.78 218 PRO A N 1
ATOM 1752 C CA . PRO A 1 218 ? -38.578 36.716 31.839 1.00 33.78 218 PRO A CA 1
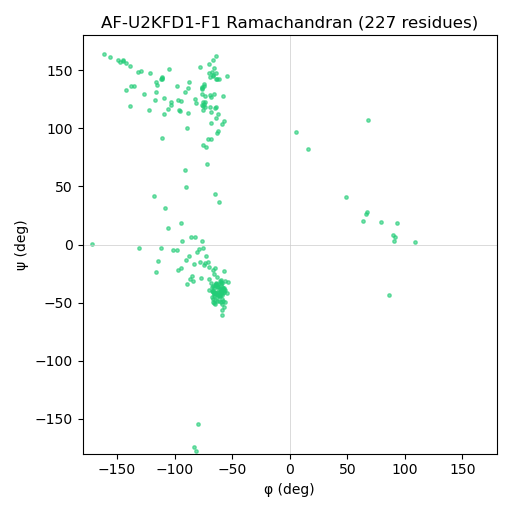ATOM 1753 C C . PRO A 1 218 ? -37.671 36.514 33.063 1.00 33.78 218 PRO A C 1
ATOM 17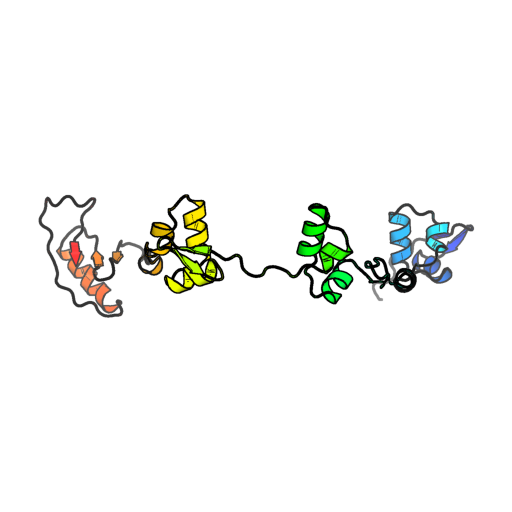55 O O . PRO A 1 218 ? -38.167 36.475 34.186 1.00 33.78 218 PRO A O 1
ATOM 1758 N N . GLY A 1 219 ? -36.358 36.378 32.850 1.00 36.34 219 GLY A N 1
ATOM 1759 C CA . GLY A 1 219 ? -35.366 36.172 33.921 1.00 36.34 219 GLY A CA 1
ATOM 1760 C C . GLY A 1 219 ? -34.741 34.773 33.990 1.00 36.34 219 GLY A C 1
ATOM 1761 O O . GLY A 1 219 ? -33.908 34.527 34.857 1.00 36.34 219 GLY A O 1
ATOM 1762 N N . THR A 1 220 ? -35.086 33.866 33.074 1.00 40.09 220 THR A N 1
ATOM 1763 C CA . THR A 1 220 ? -34.294 32.643 32.859 1.00 40.09 220 THR A CA 1
ATOM 1764 C C . THR A 1 220 ? -33.032 33.033 32.085 1.00 40.09 220 THR A C 1
ATOM 1766 O O . THR A 1 220 ? -33.154 33.508 30.957 1.00 40.09 220 THR A O 1
ATOM 1769 N N . GLU A 1 221 ? -31.835 32.886 32.670 1.00 31.88 221 GLU A N 1
ATOM 1770 C CA . GLU A 1 221 ? -30.572 33.133 31.956 1.00 31.88 221 GLU A CA 1
ATOM 1771 C C . GLU A 1 221 ? -30.427 32.137 30.801 1.00 31.88 221 GLU A C 1
ATOM 1773 O O . GLU A 1 221 ? -29.999 30.994 30.948 1.00 31.88 221 GLU A O 1
ATOM 1778 N N . ILE A 1 222 ? -30.829 32.597 29.625 1.00 40.25 222 ILE A N 1
ATOM 1779 C CA . ILE A 1 222 ? -30.577 31.979 28.337 1.00 40.25 222 ILE A CA 1
ATOM 1780 C C . ILE A 1 222 ? -29.856 33.070 27.566 1.00 40.25 222 ILE A C 1
ATOM 1782 O O . ILE A 1 222 ? -30.417 34.147 27.364 1.00 40.25 222 ILE A O 1
ATOM 1786 N N . HIS A 1 223 ? -28.598 32.828 27.201 1.00 32.88 223 HIS A N 1
ATOM 1787 C CA . HIS A 1 223 ? -27.865 33.747 26.341 1.00 32.88 223 HIS A CA 1
ATOM 1788 C C . HIS A 1 223 ? -28.639 33.889 25.019 1.00 32.88 223 HIS A C 1
ATOM 1790 O O . HIS A 1 223 ? -28.639 32.988 24.182 1.00 32.88 223 HIS A O 1
ATOM 1796 N N . ASP A 1 224 ? -29.321 35.029 24.924 1.00 28.73 224 ASP A N 1
ATOM 1797 C CA . ASP A 1 224 ? -30.192 35.543 23.871 1.00 28.73 224 ASP A CA 1
ATOM 1798 C C . ASP A 1 224 ? -31.527 34.795 23.651 1.00 28.73 224 ASP A C 1
ATOM 1800 O O . ASP A 1 224 ? -31.584 33.697 23.109 1.00 28.73 224 ASP A O 1
ATOM 1804 N N . TYR A 1 225 ? -32.607 35.461 24.088 1.00 31.33 225 TYR A N 1
ATOM 1805 C CA . TYR A 1 225 ? -34.050 35.249 23.868 1.00 31.33 225 TYR A CA 1
ATOM 1806 C C . TYR A 1 225 ? -34.467 33.982 23.088 1.00 31.33 225 TYR A C 1
ATOM 1808 O O . TYR A 1 225 ? -34.550 33.993 21.859 1.00 31.33 225 TYR A O 1
ATOM 1816 N N . CYS A 1 226 ? -34.832 32.916 23.808 1.00 34.06 226 CYS A N 1
ATOM 1817 C CA . CYS A 1 226 ? -35.437 31.706 23.241 1.00 34.06 226 CYS A CA 1
ATOM 1818 C C . CYS A 1 226 ? -36.917 31.607 23.632 1.00 34.06 226 CYS A C 1
ATOM 1820 O O . CYS A 1 226 ? -37.244 31.593 24.817 1.00 34.06 226 CYS A O 1
ATOM 1822 N N . THR A 1 227 ? -37.803 31.454 22.648 1.00 33.81 227 THR A N 1
ATOM 1823 C CA . THR A 1 227 ? -39.109 30.812 22.848 1.00 33.81 227 THR A CA 1
ATOM 1824 C C . THR A 1 227 ? -38.956 29.357 22.411 1.00 33.81 227 THR A C 1
ATOM 1826 O O . THR A 1 227 ? -38.490 29.093 21.299 1.00 33.81 227 THR A O 1
ATOM 1829 N N . ILE A 1 228 ? -39.275 28.415 23.302 1.00 37.25 228 ILE A N 1
ATOM 1830 C CA . ILE A 1 228 ? -39.319 26.988 22.971 1.00 37.25 228 ILE A CA 1
ATOM 1831 C C . ILE A 1 228 ? -40.735 26.713 22.467 1.00 37.25 228 ILE A C 1
ATOM 1833 O O . ILE A 1 228 ? -41.697 26.858 23.222 1.00 37.25 228 ILE A O 1
ATOM 1837 N N . ILE A 1 229 ? -40.839 26.385 21.180 1.00 41.44 229 ILE A N 1
ATOM 1838 C CA . ILE A 1 229 ? -42.053 25.843 20.568 1.00 41.44 229 ILE A CA 1
ATOM 1839 C C . ILE A 1 229 ? -41.746 24.382 20.257 1.00 41.44 229 ILE A C 1
ATOM 1841 O O . ILE A 1 229 ? -40.962 24.097 19.321 1.00 41.44 229 ILE A O 1
#

Radius of gyration: 38.61 Å; Cα contacts (8 Å, |Δi|>4): 222; chains: 1; bounding box: 78×63×86 Å

Nearest PDB structures (foldseek):
  6j3y-assembly1_C  TM=2.211E-01  e=8.190E+00  Chaetoceros neogracilis
  8fky-assembly1_SS  TM=1.096E-01  e=6.838E+00  Homo sapiens

Sequence (229 aa):
MSRGDMLKKPCTDHLGNSYDSITSMCEAYGINPVTFSKRIQRGKTLEQALTEPVRSRVVLCQNVNRVTDADDNGFSSVSAMCKHYDMDYTTYVKRRESGMSKKEALAVPKQTHRPCEDHLGNQFKSTADMCRYYGMDYSVYQNRIRIGWSVKDALTTKLRNRQSNKVCHTVYHSYKLIYLGNSYIVYATSPHEAIQRWELFKGYLNPQPCVDILELKPGTEIHDYCTII

Foldseek 3Di:
DDPPPDQADWDAAPVGDIDSHCCVLLVVLVHDSVQLVVCVVVVHDRCCSRHPDDPDPVVVCVPVFPDAAPVRDGHNDCCRVQVVLVHHSVQLVVCVVVVDDRHRSSPDDDLPADWDAAPVGDIDRHCCRVLVVLVHHSVQLVVCVVVPHDSVCSSNPDDDDPVQPPQPPPPPPPFDWTDPPQWIWGADPDPVRSVVVCVVCQVVDPPRHDDDFDDDDPPDPDPHDTGID

Organism: NCBI:txid411473

pLDDT: mean 74.95, std 20.42, range [28.73, 95.88]

Solvent-accessible surface area (backbone atoms only — not comparable to full-atom values): 14263 Å² total; per-residue (Å²): 138,76,103,69,87,70,79,65,57,69,42,64,54,80,86,68,53,79,31,64,22,64,58,61,47,24,55,78,57,74,42,58,52,71,59,34,53,54,31,46,74,72,68,43,51,68,51,57,38,58,65,58,78,81,81,51,77,66,69,69,47,75,69,52,52,75,32,61,61,81,86,69,54,67,19,68,33,68,57,56,46,25,51,75,60,78,36,56,52,70,58,40,51,54,32,44,75,72,67,42,52,75,52,56,36,60,65,59,78,81,81,89,57,60,68,40,67,55,79,84,70,53,80,29,66,22,62,55,56,47,25,52,74,57,75,39,58,49,70,59,38,53,50,33,46,74,75,66,44,52,69,51,59,36,56,69,58,78,81,79,70,74,79,84,66,72,76,71,80,73,75,53,99,86,60,66,68,48,78,71,91,85,49,40,38,44,63,50,97,43,73,70,56,36,51,56,54,44,67,68,46,56,81,77,47,82,76,72,78,89,78,74,79,49,88,70,65,93,85,66,95,55,96,71,68,70,42,50,69

Secondary structure (DSSP, 8-state):
--TT-S----EE-TT--EES-HHHHHHHTT--HHHHHHHHHTT--HHHHHHS----TTGGGSS--SEE-SS--EESSHHHHHHHTT--HHHHHHHHHTT--HHHHHHSPP-----EE-TTS-EESSHHHHHHHTT--HHHHHHHHHTT--HHHHHHSPP--GGGG-------TT--EEE-SS-EEE--SSHHHHHHHHHHHHTT-SSPPP---BPPPTT---SS--EE-